Protein AF-K9AZP3-F1 (afdb_monomer_lite)

Sequence (299 aa):
MPNNQEQAVVGGSVALQADQIQDVIINNGVQITEIIPICNQLFEMNFPRLREEAAKIALENVQKFSLALQTSINENVETIVLEKLADPDIQFCLNQSLQLVARHGEKIKPELLINLIQKKLSEDTNDFENLICNQAINMLDKITIRHLHLILFVGVVDNILPRISLGHSALNVDDSFLIDIIKKIDRVFCDLYFKFDKSLELEYSDSKYLESLGILNFDNMPFSYSSFDILHSKLGNEILINGQKIKEAYLKKIVEENSEKYFECLNLYNKIFKHNHVSLSFIGDAIMKSYLNGQSLSI

pLDDT: mean 73.49, std 17.0, range [32.56, 95.56]

Structure (mmCIF, N/CA/C/O backbone):
data_AF-K9AZP3-F1
#
_entry.id   AF-K9AZP3-F1
#
loop_
_atom_site.group_PDB
_atom_site.id
_atom_site.type_symbol
_atom_site.label_atom_id
_atom_site.label_alt_id
_atom_site.label_comp_id
_atom_site.label_asym_id
_atom_site.label_entity_id
_atom_site.label_seq_id
_atom_site.pdbx_PDB_ins_code
_atom_site.Cartn_x
_atom_site.Cartn_y
_atom_site.Cartn_z
_atom_site.occupancy
_atom_site.B_iso_or_equiv
_atom_site.auth_seq_id
_atom_site.auth_comp_id
_atom_site.auth_asym_id
_atom_site.auth_atom_id
_atom_site.pdbx_PDB_model_num
ATOM 1 N N . MET A 1 1 ? 31.779 13.383 87.515 1.00 32.56 1 MET A N 1
ATOM 2 C CA . MET A 1 1 ? 31.033 14.647 87.674 1.00 32.56 1 MET A CA 1
ATOM 3 C C . MET A 1 1 ? 30.229 14.874 86.405 1.00 32.56 1 MET A C 1
ATOM 5 O O . MET A 1 1 ? 30.861 14.894 85.355 1.00 32.56 1 MET A O 1
ATOM 9 N N . PRO A 1 2 ? 28.889 14.950 86.449 1.00 38.59 2 PRO A N 1
ATOM 10 C CA . PRO A 1 2 ? 28.087 15.314 85.287 1.00 38.59 2 PRO A CA 1
ATOM 11 C C . PRO A 1 2 ? 27.999 16.840 85.171 1.00 38.59 2 PRO A C 1
ATOM 13 O O . PRO A 1 2 ? 27.819 17.539 86.167 1.00 38.59 2 PRO A O 1
ATOM 16 N N . ASN A 1 3 ? 28.168 17.332 83.948 1.00 40.59 3 ASN A N 1
ATOM 17 C CA . ASN A 1 3 ? 28.118 18.739 83.575 1.00 40.59 3 ASN A CA 1
ATOM 18 C C . ASN A 1 3 ? 26.646 19.096 83.300 1.00 40.59 3 ASN A C 1
ATOM 20 O O . ASN A 1 3 ? 26.117 18.722 82.256 1.00 40.59 3 ASN A O 1
ATOM 24 N N . ASN A 1 4 ? 25.959 19.744 84.243 1.00 42.75 4 ASN A N 1
ATOM 25 C CA . ASN A 1 4 ? 24.588 20.209 84.019 1.00 42.75 4 ASN A CA 1
ATOM 26 C C . ASN A 1 4 ? 24.627 21.483 83.164 1.00 42.75 4 ASN A C 1
ATOM 28 O O . ASN A 1 4 ? 25.050 22.535 83.639 1.00 42.75 4 ASN A O 1
ATOM 32 N N . GLN A 1 5 ? 24.182 21.393 81.910 1.00 57.16 5 GLN A N 1
ATOM 33 C CA . GLN A 1 5 ? 23.820 22.572 81.124 1.00 57.16 5 GLN A CA 1
ATOM 34 C C . GLN A 1 5 ? 22.407 23.005 81.520 1.00 57.16 5 GLN A C 1
ATOM 36 O O . GLN A 1 5 ? 21.430 22.334 81.199 1.00 57.16 5 GLN A O 1
ATOM 41 N N . GLU A 1 6 ? 22.301 24.128 82.226 1.00 49.28 6 GLU A N 1
ATOM 42 C CA . GLU A 1 6 ? 21.023 24.788 82.489 1.00 49.28 6 GLU A CA 1
ATOM 43 C C . GLU A 1 6 ? 20.681 25.727 81.331 1.00 49.28 6 GLU A C 1
ATOM 45 O O . GLU A 1 6 ? 21.445 26.634 80.994 1.00 49.28 6 GLU A O 1
ATOM 50 N N . GLN A 1 7 ? 19.520 25.511 80.713 1.00 50.94 7 GLN A N 1
ATOM 51 C CA . GLN A 1 7 ? 19.000 26.360 79.647 1.00 50.94 7 GLN A CA 1
ATOM 52 C C . GLN A 1 7 ? 17.818 27.169 80.195 1.00 50.94 7 GLN A C 1
ATOM 54 O O . GLN A 1 7 ? 16.774 26.616 80.538 1.00 50.94 7 GLN A O 1
ATOM 59 N N . ALA A 1 8 ? 17.985 28.488 80.306 1.00 48.41 8 ALA A N 1
ATOM 60 C CA . ALA A 1 8 ? 16.924 29.384 80.754 1.00 48.41 8 ALA A CA 1
ATOM 61 C C . ALA A 1 8 ? 15.955 29.673 79.597 1.00 48.41 8 ALA A C 1
ATOM 63 O O . ALA A 1 8 ? 16.299 30.364 78.638 1.00 48.41 8 ALA A O 1
ATOM 64 N N . VAL A 1 9 ? 14.736 29.139 79.691 1.00 53.91 9 VAL A N 1
ATOM 65 C CA . VAL A 1 9 ? 13.657 29.374 78.723 1.00 53.91 9 VAL A CA 1
ATOM 66 C C . VAL A 1 9 ? 12.778 30.513 79.234 1.00 53.91 9 VAL A C 1
ATOM 68 O O . VAL A 1 9 ? 12.160 30.403 80.291 1.00 53.91 9 VAL A O 1
ATOM 71 N N . VAL A 1 10 ? 12.710 31.613 78.484 1.00 42.75 10 VAL A N 1
ATOM 72 C CA . VAL A 1 10 ? 11.772 32.715 78.747 1.00 42.75 10 VAL A CA 1
ATOM 73 C C . VAL A 1 10 ? 10.497 32.499 77.924 1.00 42.75 10 VAL A C 1
ATOM 75 O O . VAL A 1 10 ? 10.541 31.974 76.809 1.00 42.75 10 VAL A O 1
ATOM 78 N N . GLY A 1 11 ? 9.357 32.854 78.527 1.00 39.16 11 GLY A N 1
ATOM 79 C CA . GLY A 1 11 ? 8.003 32.498 78.097 1.00 39.16 11 GLY A CA 1
ATOM 80 C C . GLY A 1 11 ? 7.731 32.653 76.599 1.00 39.16 11 GLY A C 1
ATOM 81 O O . GLY A 1 11 ? 7.990 33.700 76.013 1.00 39.16 11 GLY A O 1
ATOM 82 N N . GLY A 1 12 ? 7.176 31.587 76.011 1.00 51.16 12 GLY A N 1
ATOM 83 C CA . GLY A 1 12 ? 6.784 31.496 74.599 1.00 51.16 12 GLY A CA 1
ATOM 84 C C . GLY A 1 12 ? 7.692 30.629 73.720 1.00 51.16 12 GLY A C 1
ATOM 85 O O . GLY A 1 12 ? 7.344 30.383 72.570 1.00 51.16 12 GLY A O 1
ATOM 86 N N . SER A 1 13 ? 8.817 30.131 74.239 1.00 46.19 13 SER A N 1
ATOM 87 C CA . SER A 1 13 ? 9.770 29.316 73.468 1.00 46.19 13 SER A CA 1
ATOM 88 C C . SER A 1 13 ? 9.700 27.833 73.849 1.00 46.19 13 SER A C 1
ATOM 90 O O . SER A 1 13 ? 9.625 27.504 75.032 1.00 46.19 13 SER A O 1
ATOM 92 N N . VAL A 1 14 ? 9.768 26.934 72.861 1.00 53.22 14 VAL A N 1
ATOM 93 C CA . VAL A 1 14 ? 9.934 25.484 73.072 1.00 53.22 14 VAL A CA 1
ATOM 94 C C . VAL A 1 14 ? 11.418 25.150 72.941 1.00 53.22 14 VAL A C 1
ATOM 96 O O . VAL A 1 14 ? 12.004 25.341 71.877 1.00 53.22 14 VAL A O 1
ATOM 99 N N . ALA A 1 15 ? 12.038 24.663 74.016 1.00 46.06 15 ALA A N 1
ATOM 100 C CA . ALA A 1 15 ? 13.400 24.144 73.964 1.00 46.06 15 ALA A CA 1
ATOM 101 C C . ALA A 1 15 ? 13.378 22.717 73.394 1.00 46.06 15 ALA A C 1
ATOM 103 O O . ALA A 1 15 ? 12.887 21.792 74.039 1.00 46.06 15 ALA A O 1
ATOM 104 N N . LEU A 1 16 ? 13.882 22.547 72.171 1.00 50.69 16 LEU A N 1
ATOM 105 C CA . LEU A 1 16 ? 14.082 21.241 71.541 1.00 50.69 16 LEU A CA 1
ATOM 106 C C . LEU A 1 16 ? 15.515 20.780 71.824 1.00 50.69 16 LEU A C 1
ATOM 108 O O . LEU A 1 16 ? 16.473 21.345 71.299 1.00 50.69 16 LEU A O 1
ATOM 112 N N . GLN A 1 17 ? 15.661 19.771 72.684 1.00 45.91 17 GLN A N 1
ATOM 113 C CA . GLN A 1 17 ? 16.951 19.155 72.984 1.00 45.91 17 GLN A CA 1
ATOM 114 C C . GLN A 1 17 ? 17.318 18.184 71.852 1.00 45.91 17 GLN A C 1
ATOM 116 O O . GLN A 1 17 ? 16.588 17.235 71.567 1.00 45.91 17 GLN A O 1
ATOM 121 N N . ALA A 1 18 ? 18.451 18.439 71.197 1.00 48.84 18 ALA A N 1
ATOM 122 C CA . ALA A 1 18 ? 18.915 17.751 69.990 1.00 48.84 18 ALA A CA 1
ATOM 123 C C . ALA A 1 18 ? 19.456 16.322 70.227 1.00 48.84 18 ALA A C 1
ATOM 125 O O . ALA A 1 18 ? 20.346 15.888 69.507 1.00 48.84 18 ALA A O 1
ATOM 126 N N . ASP A 1 19 ? 18.938 15.598 71.224 1.00 44.28 19 ASP A N 1
ATOM 127 C CA . ASP A 1 19 ? 19.381 14.231 71.558 1.00 44.28 19 ASP A CA 1
ATOM 128 C C . ASP A 1 19 ? 18.313 13.161 71.247 1.00 44.28 19 ASP A C 1
ATOM 130 O O . ASP A 1 19 ? 18.517 11.973 71.475 1.00 44.28 19 ASP A O 1
ATOM 134 N N . GLN A 1 20 ? 17.156 13.567 70.701 1.00 42.31 20 GLN A N 1
ATOM 135 C CA . GLN A 1 20 ? 16.081 12.653 70.275 1.00 42.31 20 GLN A CA 1
ATOM 136 C C . GLN A 1 20 ? 15.465 12.998 68.908 1.00 42.31 20 GLN A C 1
ATOM 138 O O . GLN A 1 20 ? 14.350 12.582 68.604 1.00 42.31 20 GLN A O 1
ATOM 143 N N . ILE A 1 21 ? 16.178 13.743 68.061 1.00 40.31 21 ILE A N 1
ATOM 144 C CA . ILE A 1 21 ? 15.757 13.988 66.678 1.00 40.31 21 ILE A CA 1
ATOM 145 C C . ILE A 1 21 ? 16.666 13.166 65.766 1.00 40.31 21 ILE A C 1
ATOM 147 O O . ILE A 1 21 ? 17.716 13.635 65.333 1.00 40.31 21 ILE A O 1
ATOM 151 N N . GLN A 1 22 ? 16.270 11.920 65.497 1.00 42.84 22 GLN A N 1
ATOM 152 C CA . GLN A 1 22 ? 16.757 11.222 64.310 1.00 42.84 22 GLN A CA 1
ATOM 153 C C . GLN A 1 22 ? 16.168 11.938 63.091 1.00 42.84 22 GLN A C 1
ATOM 155 O O . GLN A 1 22 ? 14.958 11.938 62.891 1.00 42.84 22 GLN A O 1
ATOM 160 N N . ASP A 1 23 ? 17.051 12.597 62.346 1.00 37.62 23 ASP A N 1
ATOM 161 C CA . ASP A 1 23 ? 16.887 13.065 60.973 1.00 37.62 23 ASP A CA 1
ATOM 162 C C . ASP A 1 23 ? 15.609 13.866 60.659 1.00 37.62 23 ASP A C 1
ATOM 164 O O . ASP A 1 23 ? 14.611 13.350 60.156 1.00 37.62 23 ASP A O 1
ATOM 168 N N . VAL A 1 24 ? 15.679 15.194 60.816 1.00 40.12 24 VAL A N 1
ATOM 169 C CA . VAL A 1 24 ? 14.793 16.096 60.057 1.00 40.12 24 VAL A CA 1
ATOM 170 C C . VAL A 1 24 ? 15.255 16.079 58.599 1.00 40.12 24 VAL A C 1
ATOM 172 O O . VAL A 1 24 ? 16.066 16.897 58.169 1.00 40.12 24 VAL A O 1
ATOM 175 N N . ILE A 1 25 ? 14.744 15.117 57.832 1.00 43.62 25 ILE A N 1
ATOM 176 C CA . ILE A 1 25 ? 14.857 15.104 56.374 1.00 43.62 25 ILE A CA 1
ATOM 177 C C . ILE A 1 25 ? 13.779 16.044 55.829 1.00 43.62 25 ILE A C 1
ATOM 179 O O . ILE A 1 25 ? 12.605 15.686 55.734 1.00 43.62 25 ILE A O 1
ATOM 183 N N . ILE A 1 26 ? 14.170 17.265 55.463 1.00 43.56 26 ILE A N 1
ATOM 184 C CA . ILE A 1 26 ? 13.331 18.156 54.654 1.00 43.56 26 ILE A CA 1
ATOM 185 C C . ILE A 1 26 ? 13.345 17.608 53.219 1.00 43.56 26 ILE A C 1
ATOM 187 O O . ILE A 1 26 ? 14.234 17.914 52.427 1.00 43.56 26 ILE A O 1
ATOM 191 N N . ASN A 1 27 ? 12.385 16.742 52.895 1.00 43.16 27 ASN A N 1
ATOM 192 C CA . ASN A 1 27 ? 12.208 16.200 51.550 1.00 43.16 27 ASN A CA 1
ATOM 193 C C . ASN A 1 27 ? 11.475 17.216 50.654 1.00 43.16 27 ASN A C 1
ATOM 195 O O . ASN A 1 27 ? 10.249 17.251 50.604 1.00 43.16 27 ASN A O 1
ATOM 199 N N . ASN A 1 28 ? 12.230 18.033 49.915 1.00 43.97 28 ASN A N 1
ATOM 200 C CA . ASN A 1 28 ? 11.712 18.933 48.872 1.00 43.97 28 ASN A CA 1
ATOM 201 C C . ASN A 1 28 ? 11.436 18.190 47.542 1.00 43.97 28 ASN A C 1
ATOM 203 O O . ASN A 1 28 ? 11.925 18.579 46.482 1.00 43.97 28 ASN A O 1
ATOM 207 N N . GLY A 1 29 ? 10.654 17.110 47.581 1.00 49.84 29 GLY A N 1
ATOM 208 C CA . GLY A 1 29 ? 10.273 16.351 46.387 1.00 49.84 29 GLY A CA 1
ATOM 209 C C . GLY A 1 29 ? 9.312 15.203 46.692 1.00 49.84 29 GLY A C 1
ATOM 210 O O . GLY A 1 29 ? 9.365 14.632 47.782 1.00 49.84 29 GLY A O 1
ATOM 211 N N . VAL A 1 30 ? 8.453 14.882 45.713 1.00 42.91 30 VAL A N 1
ATOM 212 C CA . VAL A 1 30 ? 7.533 13.731 45.752 1.00 42.91 30 VAL A CA 1
ATOM 213 C C . VAL A 1 30 ? 8.358 12.469 45.995 1.00 42.91 30 VAL A C 1
ATOM 215 O O . VAL A 1 30 ? 9.237 12.135 45.197 1.00 42.91 30 VAL A O 1
ATOM 218 N N . GLN A 1 31 ? 8.102 11.779 47.102 1.00 46.06 31 GLN A N 1
ATOM 219 C CA . GLN A 1 31 ? 8.751 10.508 47.399 1.00 46.06 31 GLN A CA 1
ATOM 220 C C . GLN A 1 31 ? 8.309 9.456 46.379 1.00 46.06 31 GLN A C 1
ATOM 222 O O . GLN A 1 31 ? 7.166 9.449 45.931 1.00 46.06 31 GLN A O 1
ATOM 227 N N . ILE A 1 32 ? 9.180 8.505 46.032 1.00 39.59 32 ILE A N 1
ATOM 228 C CA . ILE A 1 32 ? 8.831 7.395 45.118 1.00 39.59 32 ILE A CA 1
ATOM 229 C C . ILE A 1 32 ? 7.584 6.633 45.613 1.00 39.59 32 ILE A C 1
ATOM 231 O O . ILE A 1 32 ? 6.782 6.152 44.814 1.00 39.59 32 ILE A O 1
ATOM 235 N N . THR A 1 33 ? 7.378 6.590 46.931 1.00 45.62 33 THR A N 1
ATOM 236 C CA . THR A 1 33 ? 6.202 6.012 47.599 1.00 45.62 33 THR A CA 1
ATOM 237 C C . THR A 1 33 ? 4.903 6.800 47.383 1.00 45.62 33 THR A C 1
ATOM 239 O O . THR A 1 33 ? 3.824 6.241 47.556 1.00 45.62 33 THR A O 1
ATOM 242 N N . GLU A 1 34 ? 4.984 8.066 46.975 1.00 41.84 34 GLU A N 1
ATOM 243 C CA . GLU A 1 34 ? 3.853 8.967 46.708 1.00 41.84 34 GLU A CA 1
ATOM 244 C C . GLU A 1 34 ? 3.454 8.984 45.222 1.00 41.84 34 GLU A C 1
ATOM 246 O O . GLU A 1 34 ? 2.324 9.341 44.892 1.00 41.84 34 GLU A O 1
ATOM 251 N N . ILE A 1 35 ? 4.328 8.522 44.317 1.00 37.34 35 ILE A N 1
ATOM 252 C CA . ILE A 1 35 ? 4.066 8.483 42.867 1.00 37.34 35 ILE A CA 1
ATOM 253 C C . ILE A 1 35 ? 2.897 7.545 42.533 1.00 37.34 35 ILE A C 1
ATOM 255 O O . ILE A 1 35 ? 2.020 7.914 41.757 1.00 37.34 35 ILE A O 1
ATOM 259 N N . ILE A 1 36 ? 2.846 6.350 43.133 1.00 43.44 36 ILE A N 1
ATOM 260 C CA . ILE A 1 36 ? 1.775 5.370 42.876 1.00 43.44 36 ILE A CA 1
ATOM 261 C C . ILE A 1 36 ? 0.396 5.911 43.312 1.00 43.44 36 ILE A C 1
ATOM 263 O O . ILE A 1 36 ? -0.526 5.876 42.495 1.00 43.44 36 ILE A O 1
ATOM 267 N N . PRO A 1 37 ? 0.226 6.461 44.535 1.00 50.66 37 PRO A N 1
ATOM 268 C CA . PRO A 1 37 ? -1.003 7.149 44.932 1.00 50.66 37 PRO A CA 1
ATOM 269 C C . PRO A 1 37 ? -1.409 8.283 43.986 1.00 50.66 37 PRO A C 1
ATOM 271 O O . PRO A 1 37 ? -2.573 8.358 43.601 1.00 50.66 37 PRO A O 1
ATOM 274 N N . ILE A 1 38 ? -0.460 9.120 43.556 1.00 46.28 38 ILE A N 1
ATOM 275 C CA . ILE A 1 38 ? -0.724 10.231 42.628 1.00 46.28 38 ILE A CA 1
ATOM 276 C C . ILE A 1 38 ? -1.192 9.707 41.262 1.00 46.28 38 ILE A C 1
ATOM 278 O O . ILE A 1 38 ? -2.181 10.199 40.720 1.00 46.28 38 ILE A O 1
ATOM 282 N N . CYS A 1 39 ? -0.535 8.681 40.713 1.00 40.03 39 CYS A N 1
ATOM 283 C CA . CYS A 1 39 ? -0.940 8.046 39.459 1.00 40.03 39 CYS A CA 1
ATOM 284 C C . CYS A 1 39 ? -2.335 7.413 39.554 1.00 40.03 39 CYS A C 1
ATOM 286 O O . CYS A 1 39 ? -3.134 7.582 38.635 1.00 40.03 39 CYS A O 1
ATOM 288 N N . ASN A 1 40 ? -2.652 6.737 40.663 1.00 44.66 40 ASN A N 1
ATOM 289 C CA . ASN A 1 40 ? -3.965 6.128 40.880 1.00 44.66 40 ASN A CA 1
ATOM 290 C C . ASN A 1 40 ? -5.065 7.184 41.023 1.00 44.66 40 ASN A C 1
ATOM 292 O O . ASN A 1 40 ? -6.124 7.049 40.421 1.00 44.66 40 ASN A O 1
ATOM 296 N N . GLN A 1 41 ? -4.802 8.273 41.745 1.00 53.22 41 GLN A N 1
ATOM 297 C CA . GLN A 1 41 ? -5.765 9.357 41.923 1.00 53.22 41 GLN A CA 1
ATOM 298 C C . GLN A 1 41 ? -6.012 10.112 40.605 1.00 53.22 41 GLN A C 1
ATOM 300 O O . GLN A 1 41 ? -7.155 10.403 40.253 1.00 53.22 41 GLN A O 1
ATOM 305 N N . LEU A 1 42 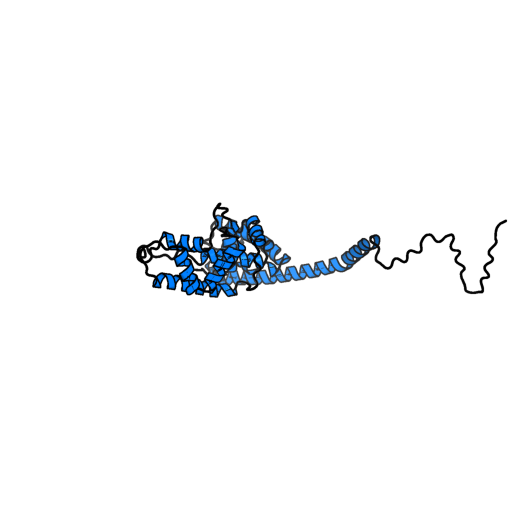? -4.960 10.350 39.812 1.00 42.91 42 LEU A N 1
ATOM 306 C CA . LEU A 1 42 ? -5.091 10.875 38.451 1.00 42.91 42 LEU A CA 1
ATOM 307 C C . LEU A 1 42 ? -5.854 9.907 37.538 1.00 42.91 42 LEU A C 1
ATOM 309 O O . LEU A 1 42 ? -6.662 10.359 36.728 1.00 42.91 42 LEU A O 1
ATOM 313 N N . PHE A 1 43 ? -5.638 8.598 37.669 1.00 39.22 43 PHE A N 1
ATOM 314 C CA . PHE A 1 43 ? -6.369 7.583 36.916 1.00 39.22 43 PHE A CA 1
ATOM 315 C C . PHE A 1 43 ? -7.854 7.568 37.298 1.00 39.22 43 PHE A C 1
ATOM 317 O O . PHE A 1 43 ? -8.701 7.695 36.425 1.00 39.22 43 PHE A O 1
ATOM 324 N N . GLU A 1 44 ? -8.208 7.508 38.578 1.00 52.75 44 GLU A N 1
ATOM 325 C CA . GLU A 1 44 ? -9.607 7.484 39.027 1.00 52.75 44 GLU A CA 1
ATOM 326 C C . GLU A 1 44 ? -10.374 8.759 38.654 1.00 52.75 44 GLU A C 1
ATOM 328 O O . GLU A 1 44 ? -11.530 8.685 38.234 1.00 52.75 44 GLU A O 1
ATOM 333 N N . MET A 1 45 ? -9.727 9.927 38.740 1.00 63.16 45 MET A N 1
ATOM 334 C CA . MET A 1 45 ? -10.356 11.208 38.403 1.00 63.16 45 MET A CA 1
ATOM 335 C C . MET A 1 45 ? -10.514 11.421 36.892 1.00 63.16 45 MET A C 1
ATOM 337 O O . MET A 1 45 ? -11.507 12.008 36.456 1.00 63.16 45 MET A O 1
ATOM 341 N N . ASN A 1 46 ? -9.547 10.976 36.082 1.00 47.53 46 ASN A N 1
ATOM 342 C CA . ASN A 1 46 ? -9.522 11.284 34.650 1.00 47.53 46 ASN A CA 1
ATOM 343 C C . ASN A 1 46 ? -9.991 10.123 33.770 1.00 47.53 46 ASN A C 1
ATOM 345 O O . ASN A 1 46 ? -10.593 10.370 32.731 1.00 47.53 46 ASN A O 1
ATOM 349 N N . PHE A 1 47 ? -9.781 8.864 34.158 1.00 55.66 47 PHE A N 1
ATOM 350 C CA . PHE A 1 47 ? -10.062 7.704 33.307 1.00 55.66 47 PHE A CA 1
ATOM 351 C C . PHE A 1 47 ? -11.540 7.560 32.904 1.00 55.66 47 PHE A C 1
ATOM 353 O O . PHE A 1 47 ? -11.786 7.261 31.736 1.00 55.66 47 PHE A O 1
ATOM 360 N N . PRO A 1 48 ? -12.545 7.809 33.773 1.00 75.31 48 PRO A N 1
ATOM 361 C CA . PRO A 1 48 ? -13.946 7.819 33.344 1.00 75.31 48 PRO A CA 1
ATOM 362 C C . PRO A 1 48 ? -14.235 8.890 32.282 1.00 75.31 48 PRO A C 1
ATOM 364 O O . PRO A 1 48 ? -14.861 8.587 31.270 1.00 75.31 48 PRO A O 1
ATOM 367 N N . ARG A 1 49 ? -13.707 10.110 32.456 1.00 69.56 49 ARG A N 1
ATOM 368 C CA . ARG A 1 49 ? -13.867 11.214 31.491 1.00 69.56 49 ARG A CA 1
ATOM 369 C C . ARG A 1 49 ? -13.145 10.928 30.174 1.00 69.56 49 ARG A C 1
ATOM 371 O O . ARG A 1 49 ? -13.725 11.110 29.112 1.00 69.56 49 ARG A O 1
ATOM 378 N N . LEU A 1 50 ? -1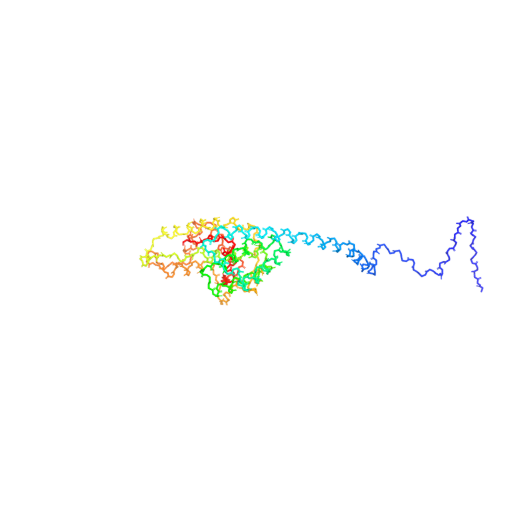1.919 10.405 30.244 1.00 63.06 50 LEU A N 1
ATOM 379 C CA . LEU A 1 50 ? -11.152 9.957 29.079 1.00 63.06 50 LEU A CA 1
ATOM 380 C C . LEU A 1 50 ? -11.879 8.834 28.326 1.00 63.06 50 LEU A C 1
ATOM 382 O O . LEU A 1 50 ? -11.828 8.792 27.102 1.00 63.06 50 LEU A O 1
ATOM 386 N N . ARG A 1 51 ? -12.586 7.942 29.033 1.00 76.75 51 ARG A N 1
ATOM 387 C CA . ARG A 1 51 ? -13.398 6.878 28.426 1.00 76.75 51 ARG A CA 1
ATOM 388 C C . ARG A 1 51 ? -14.617 7.433 27.695 1.00 76.75 51 ARG A C 1
ATOM 390 O O . ARG A 1 51 ? -14.897 6.982 26.590 1.00 76.75 51 ARG A O 1
ATOM 397 N N . GLU A 1 52 ? -15.329 8.388 28.290 1.00 83.62 52 GLU A N 1
ATOM 398 C CA . GLU A 1 52 ? -16.467 9.057 27.644 1.00 83.62 52 GLU A CA 1
ATOM 399 C C . GLU A 1 52 ? -16.029 9.848 26.406 1.00 83.62 52 GLU A C 1
ATOM 401 O O . GLU A 1 52 ? -16.647 9.733 25.349 1.00 83.62 52 GLU A O 1
ATOM 406 N N . GLU A 1 53 ? -14.930 10.599 26.503 1.00 81.56 53 GLU A N 1
ATOM 407 C CA . GLU A 1 53 ? -14.375 11.360 25.382 1.00 81.56 53 GLU A CA 1
ATOM 408 C C . GLU A 1 53 ? -13.866 10.438 24.264 1.00 81.56 53 GLU A C 1
ATOM 410 O O . GLU A 1 53 ? -14.191 10.649 23.096 1.00 81.56 53 GLU A O 1
ATOM 415 N N . ALA A 1 54 ? -13.165 9.354 24.609 1.00 76.50 54 ALA A N 1
ATOM 416 C CA . ALA A 1 54 ? -12.748 8.340 23.644 1.00 76.50 54 ALA A CA 1
ATOM 417 C C . ALA A 1 54 ? -13.946 7.647 22.973 1.00 76.50 54 ALA A C 1
ATOM 419 O O . ALA A 1 54 ? -13.924 7.438 21.762 1.00 76.50 54 ALA A O 1
ATOM 420 N N . ALA A 1 55 ? -15.006 7.326 23.724 1.00 77.00 55 ALA A N 1
ATOM 421 C CA . ALA A 1 55 ? -16.226 6.737 23.171 1.00 77.00 55 ALA A CA 1
ATOM 422 C C . ALA A 1 55 ? -16.938 7.700 22.210 1.00 77.00 55 ALA A C 1
ATOM 424 O O . ALA A 1 55 ? -17.401 7.280 21.149 1.00 77.00 55 ALA A O 1
ATOM 425 N N . LYS A 1 56 ? -16.980 8.994 22.549 1.00 90.19 56 LYS A N 1
ATOM 426 C CA . LYS A 1 56 ? -17.530 10.034 21.678 1.00 90.19 56 LYS A CA 1
ATOM 427 C C . LYS A 1 56 ? -16.735 10.147 20.373 1.00 90.19 56 LYS A C 1
ATOM 429 O O . LYS A 1 56 ? -17.335 10.084 19.305 1.00 90.19 56 LYS A O 1
ATOM 434 N N . ILE A 1 57 ? -15.405 10.241 20.449 1.00 88.50 57 ILE A N 1
ATOM 435 C CA . ILE A 1 57 ? -14.529 10.314 19.267 1.00 88.50 57 ILE A CA 1
ATOM 436 C C . ILE A 1 57 ? -14.674 9.055 18.401 1.00 88.50 57 ILE A C 1
ATOM 438 O O . ILE A 1 57 ? -14.801 9.152 17.182 1.00 88.50 57 ILE A O 1
ATOM 442 N N . ALA A 1 58 ? -14.704 7.872 19.017 1.00 72.94 58 ALA A N 1
ATOM 443 C CA . ALA A 1 58 ? -14.902 6.612 18.308 1.00 72.94 58 ALA A CA 1
ATOM 444 C C . ALA A 1 58 ? -16.239 6.583 17.550 1.00 72.94 58 ALA A C 1
ATOM 446 O O . ALA A 1 58 ? -16.275 6.179 16.387 1.00 72.94 58 ALA A O 1
ATOM 447 N N . LEU A 1 59 ? -17.323 7.053 18.180 1.00 74.44 59 LEU A N 1
ATOM 448 C CA . LEU A 1 59 ? -18.641 7.136 17.553 1.00 74.44 59 LEU A CA 1
ATOM 449 C C . LEU A 1 59 ? -18.654 8.135 16.389 1.00 74.44 59 LEU A C 1
ATOM 451 O O . LEU A 1 59 ? -19.182 7.816 15.326 1.00 74.44 59 LEU A O 1
ATOM 455 N N . GLU A 1 60 ? -18.046 9.311 16.561 1.00 88.94 60 GLU A N 1
ATOM 456 C CA . GLU A 1 60 ? -17.921 10.313 15.497 1.00 88.94 60 GLU A CA 1
ATOM 457 C C . GLU A 1 60 ? -17.138 9.767 14.293 1.00 88.94 60 GLU A C 1
ATOM 459 O O . GLU A 1 60 ? -17.569 9.938 13.151 1.00 88.94 60 GLU A O 1
ATOM 464 N N . ASN A 1 61 ? -16.024 9.064 14.529 1.00 83.06 61 ASN A N 1
ATOM 465 C CA . ASN A 1 61 ? -15.234 8.427 13.471 1.00 83.06 61 ASN A CA 1
ATOM 466 C C . ASN A 1 61 ? -16.057 7.374 12.715 1.00 83.06 61 ASN A C 1
ATOM 468 O O . ASN A 1 61 ? -16.090 7.374 11.485 1.00 83.06 61 ASN A O 1
ATOM 472 N N . VAL A 1 62 ? -16.759 6.504 13.448 1.00 75.38 62 VAL A N 1
ATOM 473 C CA . VAL A 1 62 ? -17.626 5.469 12.867 1.00 75.38 62 VAL A CA 1
ATOM 474 C C . VAL A 1 62 ? -18.753 6.082 12.040 1.00 75.38 62 VAL A C 1
ATOM 476 O O . VAL A 1 62 ? -19.021 5.606 10.938 1.00 75.38 62 VAL A O 1
ATOM 479 N N . GLN A 1 63 ? -19.400 7.141 12.528 1.00 73.31 63 GLN A N 1
ATOM 480 C CA . GLN A 1 63 ? -20.474 7.819 11.799 1.00 73.31 63 GLN A CA 1
ATOM 481 C C . GLN A 1 63 ? -19.969 8.431 10.491 1.00 73.31 63 GLN A C 1
ATOM 483 O O . GLN A 1 63 ? -20.578 8.208 9.445 1.00 73.31 63 GLN A O 1
ATOM 488 N N . LYS A 1 64 ? -18.836 9.145 10.531 1.00 84.25 64 LYS A N 1
ATOM 489 C CA . LYS A 1 64 ? -18.212 9.722 9.329 1.00 84.25 64 LYS A CA 1
ATOM 490 C C . LYS A 1 64 ? -17.881 8.649 8.296 1.00 84.25 64 LYS A C 1
ATOM 492 O O . LYS A 1 64 ? -18.260 8.784 7.137 1.00 84.25 64 LYS A O 1
ATOM 497 N N . PHE A 1 65 ? -17.239 7.566 8.728 1.00 81.75 65 PHE A N 1
ATOM 498 C CA . PHE A 1 65 ? -16.920 6.441 7.854 1.00 81.75 65 PHE A CA 1
ATOM 499 C C . PHE A 1 65 ? -18.169 5.767 7.285 1.00 81.75 65 PHE A C 1
ATOM 501 O O . PHE A 1 65 ? -18.206 5.475 6.097 1.00 81.75 65 PHE A O 1
ATOM 508 N N . SER A 1 66 ? -19.207 5.560 8.098 1.00 73.94 66 SER A N 1
ATOM 509 C CA . SER A 1 66 ? -20.446 4.915 7.645 1.00 73.94 66 SER A CA 1
ATOM 510 C C . SER A 1 66 ? -21.143 5.734 6.557 1.00 73.94 66 SER A C 1
ATOM 512 O O . SER A 1 66 ? -21.592 5.169 5.563 1.00 73.94 66 SER A O 1
ATOM 514 N N . LEU A 1 67 ? -21.187 7.063 6.714 1.00 77.12 67 LEU A N 1
ATOM 515 C CA . LEU A 1 67 ? -21.720 7.972 5.695 1.00 77.12 67 LEU A CA 1
ATOM 516 C C . LEU A 1 67 ? -20.877 7.939 4.415 1.00 77.12 67 LEU A C 1
ATOM 518 O O . LEU A 1 67 ? -21.430 7.849 3.324 1.00 77.12 67 LEU A O 1
ATOM 522 N N . ALA A 1 68 ? -19.548 7.976 4.538 1.00 81.31 68 ALA A N 1
ATOM 523 C CA . ALA A 1 68 ? -18.647 7.912 3.390 1.00 81.31 68 ALA A CA 1
ATOM 524 C C . ALA A 1 68 ? -18.769 6.579 2.630 1.00 81.31 68 ALA A C 1
ATOM 526 O O . ALA A 1 68 ? -18.878 6.580 1.406 1.00 81.31 68 ALA A O 1
ATOM 527 N N . LEU A 1 69 ? -18.827 5.454 3.348 1.00 78.19 69 LEU A N 1
ATOM 528 C CA . LEU A 1 69 ? -19.033 4.130 2.765 1.00 78.19 69 LEU A CA 1
ATOM 529 C C . LEU A 1 69 ? -20.391 4.034 2.061 1.00 78.19 69 LEU A C 1
ATOM 531 O O . LEU A 1 69 ? -20.459 3.535 0.944 1.00 78.19 69 LEU A O 1
ATOM 535 N N . GLN A 1 70 ? -21.464 4.536 2.679 1.00 74.56 70 GLN A N 1
ATOM 536 C CA . GLN A 1 70 ? -22.792 4.551 2.063 1.00 74.56 70 GLN A CA 1
ATOM 537 C C . GLN A 1 70 ? -22.799 5.350 0.755 1.00 74.56 70 GLN A C 1
ATOM 539 O O . GLN A 1 70 ? -23.298 4.860 -0.256 1.00 74.56 70 GLN A O 1
ATOM 544 N N . THR A 1 71 ? -22.238 6.561 0.765 1.00 78.94 71 THR A N 1
ATOM 545 C CA . THR A 1 71 ? -22.104 7.395 -0.438 1.00 78.94 71 THR A CA 1
ATOM 546 C C . THR A 1 71 ? -21.320 6.661 -1.520 1.00 78.94 71 THR A C 1
ATOM 548 O O . THR A 1 71 ? -21.792 6.541 -2.644 1.00 78.94 71 THR A O 1
ATOM 551 N N . SER A 1 72 ? -20.178 6.081 -1.154 1.00 80.62 72 SER A N 1
ATOM 552 C CA . SER A 1 72 ? -19.301 5.354 -2.068 1.00 80.62 72 SER A CA 1
ATOM 553 C C . SER A 1 72 ? -19.974 4.118 -2.687 1.00 80.62 72 SER A C 1
ATOM 555 O O . SER A 1 72 ? -19.842 3.876 -3.888 1.00 80.62 72 SER A O 1
ATOM 557 N N . ILE A 1 73 ? -20.756 3.359 -1.908 1.00 75.12 73 ILE A N 1
ATOM 558 C CA . ILE A 1 73 ? -21.560 2.236 -2.417 1.00 75.12 73 ILE A CA 1
ATOM 559 C C . ILE A 1 73 ? -22.636 2.733 -3.388 1.00 75.12 73 ILE A C 1
ATOM 561 O O . ILE A 1 73 ? -22.795 2.158 -4.460 1.00 75.12 73 ILE A O 1
ATOM 565 N N . ASN A 1 74 ? -23.353 3.806 -3.044 1.00 72.00 74 ASN A N 1
ATOM 566 C CA . ASN A 1 74 ? -24.404 4.361 -3.900 1.00 72.00 74 ASN A CA 1
ATOM 567 C C . ASN A 1 74 ? -23.852 4.878 -5.237 1.00 72.00 74 ASN A C 1
ATOM 569 O O . ASN A 1 74 ? -24.486 4.694 -6.272 1.00 72.00 74 ASN A O 1
ATOM 573 N N . GLU A 1 75 ? -22.675 5.504 -5.222 1.00 80.94 75 GLU A N 1
ATOM 574 C CA . GLU A 1 75 ? -21.999 6.001 -6.427 1.00 80.94 75 GLU A CA 1
ATOM 575 C C . GLU A 1 75 ? -21.523 4.874 -7.356 1.00 80.94 75 GLU A C 1
ATOM 577 O O . GLU A 1 75 ? -21.393 5.089 -8.557 1.00 80.94 75 GLU A O 1
ATOM 582 N N . ASN A 1 76 ? -21.290 3.673 -6.819 1.00 74.06 76 ASN A N 1
ATOM 583 C CA . ASN A 1 76 ? -20.746 2.521 -7.547 1.00 74.06 76 ASN A CA 1
ATOM 584 C C . ASN A 1 76 ? -21.723 1.334 -7.580 1.00 74.06 76 ASN A C 1
ATOM 586 O O . ASN A 1 76 ? -21.312 0.182 -7.698 1.00 74.06 76 ASN A O 1
ATOM 590 N N . VAL A 1 77 ? -23.028 1.599 -7.468 1.00 72.94 77 VAL A N 1
ATOM 591 C CA . VAL A 1 77 ? -24.050 0.545 -7.350 1.00 72.94 77 VAL A CA 1
ATOM 592 C C . VAL A 1 77 ? -24.088 -0.396 -8.560 1.00 72.94 77 VAL A C 1
ATOM 594 O O . VAL A 1 77 ? -24.462 -1.552 -8.420 1.00 72.94 77 VAL A O 1
ATOM 597 N N . GLU A 1 78 ? -23.673 0.079 -9.737 1.00 75.44 78 GLU A N 1
ATOM 598 C CA . GLU A 1 78 ? -23.642 -0.711 -10.974 1.00 75.44 78 GLU A CA 1
ATOM 599 C C . GLU A 1 78 ? -22.529 -1.769 -10.990 1.00 75.44 78 GLU A C 1
ATOM 601 O O . GLU A 1 78 ? -22.644 -2.755 -11.710 1.00 75.44 78 GLU A O 1
ATOM 606 N N . THR A 1 79 ? -21.460 -1.581 -10.210 1.00 77.25 79 THR A N 1
ATOM 607 C CA . THR A 1 79 ? -20.309 -2.502 -10.154 1.00 77.25 79 THR A CA 1
ATOM 608 C C . THR A 1 79 ? -20.276 -3.335 -8.873 1.00 77.25 79 THR A C 1
ATOM 610 O O . THR A 1 79 ? -19.451 -4.243 -8.746 1.00 77.25 79 THR A O 1
ATOM 613 N N . ILE A 1 80 ? -21.167 -3.034 -7.924 1.00 76.00 80 ILE A N 1
ATOM 614 C CA . ILE A 1 80 ? -21.258 -3.654 -6.602 1.00 76.00 80 ILE A CA 1
ATOM 615 C C . ILE A 1 80 ? -22.410 -4.659 -6.562 1.00 76.00 80 ILE A C 1
ATOM 617 O O . ILE A 1 80 ? -23.557 -4.340 -6.861 1.00 76.00 80 ILE A O 1
ATOM 621 N N . VAL A 1 81 ? -22.121 -5.862 -6.070 1.00 79.81 81 VAL A N 1
ATOM 622 C CA . VAL A 1 81 ? -23.123 -6.900 -5.810 1.00 79.81 81 VAL A CA 1
ATOM 623 C C . VAL A 1 81 ? -23.650 -6.734 -4.385 1.00 79.81 81 VAL A C 1
ATOM 625 O O . VAL A 1 81 ? -23.029 -7.184 -3.420 1.00 79.81 81 VAL A O 1
ATOM 628 N N . LEU A 1 82 ? -24.793 -6.062 -4.229 1.00 70.12 82 LEU A N 1
ATOM 629 C CA . LEU A 1 82 ? -25.368 -5.740 -2.915 1.00 70.12 82 LEU A CA 1
ATOM 630 C C . LEU A 1 82 ? -25.705 -6.984 -2.083 1.00 70.12 82 LEU A C 1
ATOM 632 O O . LEU A 1 82 ? -25.620 -6.940 -0.857 1.00 70.12 82 LEU A O 1
ATOM 636 N N . GLU A 1 83 ? -26.028 -8.108 -2.719 1.00 72.75 83 GLU A N 1
ATOM 637 C CA . GLU A 1 83 ? -26.300 -9.379 -2.046 1.00 72.75 83 GLU A CA 1
ATOM 638 C C . GLU A 1 83 ? -25.084 -9.876 -1.251 1.00 72.75 83 GLU A C 1
ATOM 640 O O . GLU A 1 83 ? -25.255 -10.502 -0.201 1.00 72.75 83 GLU A O 1
ATOM 645 N N . LYS A 1 84 ? -23.857 -9.535 -1.685 1.00 74.75 84 LYS A N 1
ATOM 646 C CA . LYS A 1 84 ? -22.623 -9.864 -0.954 1.00 74.75 84 LYS A CA 1
ATOM 647 C C . LYS A 1 84 ? -22.558 -9.179 0.408 1.00 74.75 84 LYS A C 1
ATOM 649 O O . LYS A 1 84 ? -21.848 -9.663 1.277 1.00 74.75 84 LYS A O 1
ATOM 654 N N . LEU A 1 85 ? -23.317 -8.110 0.663 1.00 69.56 85 LEU A N 1
ATOM 655 C CA . LEU A 1 85 ? -23.362 -7.511 2.000 1.00 69.56 85 LEU A CA 1
ATOM 656 C C . LEU A 1 85 ? -23.870 -8.494 3.058 1.00 69.56 85 LEU A C 1
ATOM 658 O O . LEU A 1 85 ? -23.477 -8.366 4.209 1.00 69.56 85 LEU A O 1
ATOM 662 N N . ALA A 1 86 ? -24.704 -9.476 2.706 1.00 69.12 86 ALA A N 1
ATOM 663 C CA . ALA A 1 86 ? -25.163 -10.494 3.653 1.00 69.12 86 ALA A CA 1
ATOM 664 C C . ALA A 1 86 ? -24.129 -11.610 3.906 1.00 69.12 86 ALA A C 1
ATOM 666 O O . ALA A 1 86 ? -24.333 -12.439 4.794 1.00 69.12 86 ALA A O 1
ATOM 667 N N . ASP A 1 87 ? -23.036 -11.645 3.139 1.00 78.56 87 ASP A N 1
ATOM 668 C CA . ASP A 1 87 ? -22.004 -12.667 3.261 1.00 78.56 87 ASP A CA 1
ATOM 669 C C . ASP A 1 87 ? -21.249 -12.556 4.607 1.00 78.56 87 ASP A C 1
ATOM 671 O O . ASP A 1 87 ? -20.900 -11.447 5.032 1.00 78.56 87 ASP A O 1
ATOM 675 N N . PRO A 1 88 ? -20.968 -13.680 5.300 1.00 74.06 88 PRO A N 1
ATOM 676 C CA . PRO A 1 88 ? -20.262 -13.660 6.579 1.00 74.06 88 PRO A CA 1
ATOM 677 C C . PRO A 1 88 ? -18.862 -13.028 6.543 1.00 74.06 88 PRO A C 1
ATOM 679 O O . PRO A 1 88 ? -18.493 -12.355 7.506 1.00 74.06 88 PRO A O 1
ATOM 682 N N . ASP A 1 89 ? -18.083 -13.218 5.472 1.00 80.19 89 ASP A N 1
ATOM 683 C CA . ASP A 1 89 ? -16.745 -12.623 5.328 1.00 80.19 89 ASP A CA 1
ATOM 684 C C . ASP A 1 89 ? -16.850 -11.107 5.130 1.00 80.19 89 ASP A C 1
ATOM 686 O O . ASP A 1 89 ? -16.111 -10.344 5.755 1.00 80.19 89 ASP A O 1
ATOM 690 N N . ILE A 1 90 ? -17.835 -10.647 4.352 1.00 78.31 90 ILE A N 1
ATOM 691 C CA . ILE A 1 90 ? -18.120 -9.214 4.199 1.00 78.31 90 ILE A CA 1
ATOM 692 C C . ILE A 1 90 ? -18.573 -8.594 5.525 1.00 78.31 90 ILE A C 1
ATOM 694 O O . ILE A 1 90 ? -18.062 -7.545 5.916 1.00 78.31 90 ILE A O 1
ATOM 698 N N . GLN A 1 91 ? -19.469 -9.245 6.267 1.00 69.00 91 GLN A N 1
ATOM 699 C CA . GLN A 1 91 ? -19.905 -8.773 7.586 1.00 69.00 91 GLN A CA 1
ATOM 700 C C . GLN A 1 91 ? -18.752 -8.716 8.597 1.00 69.00 91 GLN A C 1
ATOM 702 O O . GLN A 1 91 ? -18.624 -7.745 9.349 1.00 69.00 91 GLN A O 1
ATOM 707 N N . PHE A 1 92 ? -17.875 -9.722 8.590 1.00 77.62 92 PHE A N 1
ATOM 708 C CA . PHE A 1 92 ? -16.660 -9.720 9.398 1.00 77.62 92 PHE A CA 1
ATOM 709 C C . PHE A 1 92 ? -15.737 -8.555 9.018 1.00 77.62 92 PHE A C 1
ATOM 711 O O . PHE A 1 92 ? -15.314 -7.792 9.889 1.00 77.62 92 PHE A O 1
ATOM 718 N N . CYS A 1 93 ? -15.493 -8.368 7.720 1.00 79.88 93 CYS A N 1
ATOM 719 C CA . CYS A 1 93 ? -14.691 -7.283 7.166 1.00 79.88 93 CYS A CA 1
ATOM 720 C C . CYS A 1 93 ? -15.245 -5.901 7.549 1.00 79.88 93 CYS A C 1
ATOM 722 O O . CYS A 1 93 ? -14.486 -5.014 7.946 1.00 79.88 93 CYS A O 1
ATOM 724 N N . LEU A 1 94 ? -16.564 -5.705 7.487 1.00 76.25 94 LEU A N 1
ATOM 725 C CA . LEU A 1 94 ? -17.212 -4.460 7.902 1.00 76.25 94 LEU A CA 1
ATOM 726 C C . LEU A 1 94 ? -17.002 -4.199 9.394 1.00 76.25 94 LEU A C 1
ATOM 728 O O . LEU A 1 94 ? -16.583 -3.107 9.773 1.00 76.25 94 LEU A O 1
ATOM 732 N N . ASN A 1 95 ? -17.227 -5.203 10.243 1.00 73.56 95 ASN A N 1
ATOM 733 C CA . ASN A 1 95 ? -17.031 -5.071 11.686 1.00 73.56 95 ASN A CA 1
ATOM 734 C C . ASN A 1 95 ? -15.570 -4.745 12.030 1.00 73.56 95 ASN A C 1
ATOM 736 O O . ASN A 1 95 ? -15.294 -3.811 12.783 1.00 73.56 95 ASN A O 1
ATOM 740 N N . GLN A 1 96 ? -14.624 -5.453 11.416 1.00 83.12 96 GLN A N 1
ATOM 741 C CA . GLN A 1 96 ? -13.206 -5.162 11.569 1.00 83.12 96 GLN A CA 1
ATOM 742 C C . GLN A 1 96 ? -12.878 -3.719 11.158 1.00 83.12 96 GLN A C 1
ATOM 744 O O . GLN A 1 96 ? -12.190 -3.005 11.888 1.00 83.12 96 GLN A O 1
ATOM 749 N N . SER A 1 97 ? -13.403 -3.270 10.018 1.00 81.75 97 SER A N 1
ATOM 750 C CA . SER A 1 97 ? -13.193 -1.909 9.512 1.00 81.75 97 SER A CA 1
ATOM 751 C C . SER A 1 97 ? -13.743 -0.856 10.477 1.00 81.75 97 SER A C 1
ATOM 753 O O . SER A 1 97 ? -13.061 0.123 10.778 1.00 81.75 97 SER A O 1
ATOM 755 N N . LEU A 1 98 ? -14.931 -1.091 11.046 1.00 77.12 98 LEU A N 1
ATOM 756 C CA . LEU A 1 98 ? -15.523 -0.231 12.073 1.00 77.12 98 LEU A CA 1
ATOM 757 C C . LEU A 1 98 ? -14.647 -0.145 13.325 1.00 77.12 98 LEU A C 1
ATOM 759 O O . LEU A 1 98 ? -14.437 0.949 13.842 1.00 77.12 98 LEU A O 1
ATOM 763 N N . GLN A 1 99 ? -14.095 -1.265 13.797 1.00 79.75 99 GLN A N 1
ATOM 764 C CA . GLN A 1 99 ? -13.187 -1.277 14.949 1.00 79.75 99 GLN A CA 1
ATOM 765 C C . GLN A 1 99 ? -11.892 -0.505 14.668 1.00 79.75 99 GLN A C 1
ATOM 767 O O . GLN A 1 99 ? -11.420 0.255 15.518 1.00 79.75 99 GLN A O 1
ATOM 772 N N . LEU A 1 100 ? -11.327 -0.669 13.468 1.00 85.06 100 LEU A N 1
ATOM 773 C CA . LEU A 1 100 ? -10.130 0.047 13.032 1.00 85.06 100 LEU A CA 1
ATOM 774 C C . LEU A 1 100 ? -10.367 1.562 12.999 1.00 85.06 100 LEU A C 1
ATOM 776 O O . LEU A 1 100 ? -9.587 2.314 13.587 1.00 85.06 100 LEU A O 1
ATOM 780 N N . VAL A 1 101 ? -11.464 2.001 12.383 1.00 84.56 101 VAL A N 1
ATOM 781 C CA . VAL A 1 101 ? -11.846 3.418 12.293 1.00 84.56 101 VAL A CA 1
ATOM 782 C C . VAL A 1 101 ? -12.191 3.997 13.662 1.00 84.56 101 VAL A C 1
ATOM 784 O O . VAL A 1 101 ? -11.745 5.094 13.990 1.00 84.56 101 VAL A O 1
ATOM 787 N N . ALA A 1 102 ? -12.936 3.266 14.492 1.00 75.69 102 ALA A N 1
ATOM 788 C CA . ALA A 1 102 ? -13.265 3.695 15.848 1.00 75.69 102 ALA A CA 1
ATOM 789 C C . ALA A 1 102 ? -11.996 3.999 16.658 1.00 75.69 102 ALA A C 1
ATOM 791 O O . ALA A 1 102 ? -11.923 5.016 17.346 1.00 75.69 102 ALA A O 1
ATOM 792 N N . ARG A 1 103 ? -10.979 3.136 16.538 1.00 83.06 103 ARG A N 1
ATOM 793 C CA . ARG A 1 103 ? -9.722 3.243 17.284 1.00 83.06 103 ARG A CA 1
ATOM 794 C C . ARG A 1 103 ? -8.763 4.293 16.718 1.00 83.06 103 ARG A C 1
ATOM 796 O O . ARG A 1 103 ? -8.081 4.955 17.496 1.00 83.06 103 ARG A O 1
ATOM 803 N N . HIS A 1 104 ? -8.679 4.429 15.393 1.00 86.56 104 HIS A N 1
ATOM 804 C CA . HIS A 1 104 ? -7.614 5.207 14.738 1.00 86.56 104 HIS A CA 1
ATOM 805 C C . HIS A 1 104 ? -8.085 6.448 13.976 1.00 86.56 104 HIS A C 1
ATOM 807 O O . HIS A 1 104 ? -7.272 7.339 13.714 1.00 86.56 104 HIS A O 1
ATOM 813 N N . GLY A 1 105 ? -9.372 6.532 13.637 1.00 87.56 105 GLY A N 1
ATOM 814 C CA . GLY A 1 105 ? -9.953 7.623 12.854 1.00 87.56 105 GLY A CA 1
ATOM 815 C C . GLY A 1 105 ? -9.206 7.865 11.542 1.00 87.56 105 GLY A C 1
ATOM 816 O O . GLY A 1 105 ? -8.831 6.932 10.836 1.00 87.56 105 GLY A O 1
ATOM 817 N N . GLU A 1 106 ? -8.921 9.133 11.253 1.00 87.38 106 GLU A N 1
ATOM 818 C CA . GLU A 1 106 ? -8.253 9.579 10.019 1.00 87.38 106 GLU A CA 1
ATOM 819 C C . GLU A 1 106 ? -6.816 9.057 9.835 1.00 87.38 106 GLU A C 1
ATOM 821 O O . GLU A 1 106 ? -6.262 9.119 8.735 1.00 87.38 106 GLU A O 1
ATOM 826 N N . LYS A 1 107 ? -6.179 8.528 10.892 1.00 85.56 107 LYS A N 1
ATOM 827 C CA . LYS A 1 107 ? -4.776 8.076 10.827 1.00 85.56 107 LYS A CA 1
ATOM 828 C C . LYS A 1 107 ? -4.568 6.906 9.868 1.00 85.56 107 LYS A C 1
ATOM 830 O O . LYS A 1 107 ? -3.496 6.809 9.280 1.00 85.56 107 LYS A O 1
ATOM 835 N N . ILE A 1 108 ? -5.576 6.049 9.710 1.00 84.44 108 ILE A N 1
ATOM 836 C CA . ILE A 1 108 ? -5.525 4.880 8.818 1.00 84.44 108 ILE A CA 1
ATOM 837 C C . ILE A 1 108 ? -6.071 5.166 7.416 1.00 84.44 108 ILE A C 1
ATOM 839 O O . ILE A 1 108 ? -6.179 4.232 6.632 1.00 84.44 108 ILE A O 1
ATOM 843 N N . LYS A 1 109 ? -6.411 6.430 7.107 1.00 87.62 109 LYS A N 1
ATOM 844 C CA . LYS A 1 109 ? -7.033 6.846 5.837 1.00 87.62 109 LYS A CA 1
ATOM 845 C C . LYS A 1 109 ? -8.279 6.008 5.520 1.00 87.62 109 LYS A C 1
ATOM 847 O O . LYS A 1 109 ? -8.186 5.055 4.749 1.00 87.62 109 LYS A O 1
ATOM 852 N N . PRO A 1 110 ? -9.435 6.315 6.137 1.00 87.50 110 PRO A N 1
ATOM 853 C CA . PRO A 1 110 ? -10.658 5.523 5.993 1.00 87.50 110 PRO A CA 1
ATOM 854 C C . PRO A 1 110 ? -11.074 5.255 4.537 1.00 87.50 110 PRO A C 1
ATOM 856 O O . PRO A 1 110 ? -11.699 4.234 4.264 1.00 87.50 110 PRO A O 1
ATOM 859 N N . GLU A 1 111 ? -10.667 6.104 3.591 1.00 89.69 111 GLU A N 1
ATOM 860 C CA . GLU A 1 111 ? -10.855 5.895 2.153 1.00 89.69 111 GLU A CA 1
ATOM 861 C C . GLU A 1 111 ? -10.202 4.595 1.647 1.00 89.69 111 GLU A C 1
ATOM 863 O O . GLU A 1 111 ? -10.779 3.906 0.811 1.00 89.69 111 GLU A O 1
ATOM 868 N N . LEU A 1 112 ? -9.046 4.197 2.198 1.00 90.00 112 LEU A N 1
ATOM 869 C CA . LEU A 1 112 ? -8.399 2.916 1.882 1.00 90.00 112 LEU A CA 1
ATOM 870 C C . LEU A 1 112 ? -9.300 1.732 2.224 1.00 90.00 112 LEU A C 1
ATOM 872 O O . LEU A 1 112 ? -9.421 0.798 1.436 1.00 90.00 112 LEU A O 1
ATOM 876 N N . LEU A 1 113 ? -9.929 1.776 3.403 1.00 89.56 113 LEU A N 1
ATOM 877 C CA . LEU A 1 113 ? -10.855 0.736 3.843 1.00 89.56 113 LEU A CA 1
ATOM 878 C C . LEU A 1 113 ? -12.077 0.682 2.931 1.00 89.56 113 LEU A C 1
ATOM 880 O O . LEU A 1 113 ? -12.479 -0.407 2.533 1.00 89.56 113 LEU A O 1
ATOM 884 N N . ILE A 1 114 ? -12.633 1.843 2.574 1.00 89.88 114 ILE A N 1
ATOM 885 C CA . ILE A 1 114 ? -13.777 1.935 1.661 1.00 89.88 114 ILE A CA 1
ATOM 886 C C . ILE A 1 114 ? -13.432 1.277 0.322 1.00 89.88 114 ILE A C 1
ATOM 888 O O . ILE A 1 114 ? -14.153 0.380 -0.106 1.00 89.88 114 ILE A O 1
ATOM 892 N N . ASN A 1 115 ? -12.298 1.630 -0.283 1.00 91.94 115 ASN A N 1
ATOM 893 C CA . ASN A 1 115 ? -11.887 1.084 -1.577 1.00 91.94 115 ASN A CA 1
ATOM 894 C C . ASN A 1 115 ? -11.643 -0.434 -1.530 1.00 91.94 115 ASN A C 1
ATOM 896 O O . ASN A 1 115 ? -12.030 -1.155 -2.451 1.00 91.94 115 ASN A O 1
ATOM 900 N N . LEU A 1 116 ? -11.052 -0.948 -0.444 1.00 92.19 116 LEU A N 1
ATOM 901 C CA . LEU A 1 116 ? -10.864 -2.391 -0.250 1.00 92.19 116 LEU A CA 1
ATOM 902 C C . LEU A 1 116 ? -12.204 -3.123 -0.071 1.00 92.19 116 LEU A C 1
ATOM 904 O O . LEU A 1 116 ? -12.396 -4.193 -0.646 1.00 92.19 116 LEU A O 1
ATOM 908 N N . ILE A 1 117 ? -13.151 -2.548 0.679 1.00 89.25 117 ILE A N 1
ATOM 909 C CA . ILE A 1 117 ? -14.502 -3.108 0.843 1.00 89.25 117 ILE A CA 1
ATOM 910 C C . ILE A 1 117 ? -15.245 -3.108 -0.495 1.00 89.25 117 ILE A C 1
ATOM 912 O O . ILE A 1 117 ? -15.840 -4.119 -0.860 1.00 89.25 117 ILE A O 1
ATOM 916 N N . GLN A 1 118 ? -15.181 -2.012 -1.254 1.00 89.25 118 GLN A N 1
ATOM 917 C CA . GLN A 1 118 ? -15.784 -1.934 -2.583 1.00 89.25 118 GLN A CA 1
ATOM 918 C C . GLN A 1 118 ? -15.212 -2.987 -3.526 1.00 89.25 118 GLN A C 1
ATOM 920 O O . GLN A 1 118 ? -15.975 -3.659 -4.217 1.00 89.25 118 GLN A O 1
ATOM 925 N N . LYS A 1 119 ? -13.888 -3.191 -3.513 1.00 90.69 119 LYS A N 1
ATOM 926 C CA . LYS A 1 119 ? -13.260 -4.253 -4.302 1.00 90.69 119 LYS A CA 1
ATOM 927 C C . LYS A 1 119 ? -13.834 -5.621 -3.929 1.00 90.69 119 LYS A C 1
ATOM 929 O O . LYS A 1 119 ? -14.241 -6.349 -4.820 1.00 90.69 119 LYS A O 1
ATOM 934 N N . LYS A 1 120 ? -13.982 -5.944 -2.640 1.00 90.00 120 LYS A N 1
ATOM 935 C CA . LYS A 1 120 ? -14.617 -7.207 -2.203 1.00 90.00 120 LYS A CA 1
ATOM 936 C C . LYS A 1 120 ? -16.075 -7.352 -2.663 1.00 90.00 120 LYS A C 1
ATOM 938 O O . LYS A 1 120 ? -16.524 -8.455 -2.980 1.00 90.00 120 LYS A O 1
ATOM 943 N N . LEU A 1 121 ? -16.813 -6.245 -2.693 1.00 84.50 121 LEU A N 1
ATOM 944 C CA . LEU A 1 121 ? -18.208 -6.197 -3.130 1.00 84.50 121 LEU A CA 1
ATOM 945 C C . LEU A 1 121 ? -18.378 -6.253 -4.656 1.00 84.50 121 LEU A C 1
ATOM 947 O O . LEU A 1 121 ? -19.483 -6.521 -5.126 1.00 84.50 121 LEU A O 1
ATOM 951 N N . SER A 1 122 ? -17.312 -6.032 -5.423 1.00 88.81 122 SER A N 1
ATOM 952 C CA . SER A 1 122 ? -17.342 -6.050 -6.884 1.00 88.81 122 SER A CA 1
ATOM 953 C C . SER A 1 122 ? -17.693 -7.435 -7.438 1.00 88.81 122 SER A C 1
ATOM 955 O O . SER A 1 122 ? -17.333 -8.460 -6.846 1.00 88.81 122 SER A O 1
ATOM 957 N N . GLU A 1 123 ? -18.401 -7.486 -8.568 1.00 83.56 123 GLU A N 1
ATOM 958 C CA . GLU A 1 123 ? -18.745 -8.742 -9.253 1.00 83.56 123 GLU A CA 1
ATOM 959 C C . GLU A 1 123 ? -17.488 -9.518 -9.681 1.00 83.56 123 GLU A C 1
ATOM 961 O O . GLU A 1 123 ? -17.404 -10.731 -9.488 1.00 83.56 123 GLU A O 1
ATOM 966 N N . ASP A 1 124 ? -16.471 -8.793 -10.140 1.00 86.25 124 ASP A N 1
ATOM 967 C CA . ASP A 1 124 ? -15.245 -9.315 -10.748 1.00 86.25 124 ASP A CA 1
ATOM 968 C C . ASP A 1 124 ? -14.293 -9.978 -9.740 1.00 86.25 124 ASP A C 1
ATOM 970 O O . ASP A 1 124 ? -13.289 -10.590 -10.120 1.00 86.25 124 ASP A O 1
ATOM 974 N N . THR A 1 125 ? -14.552 -9.809 -8.442 1.00 88.19 125 THR A N 1
ATOM 975 C CA . THR A 1 125 ? -13.601 -10.207 -7.410 1.00 88.19 125 THR A CA 1
ATOM 976 C C . THR A 1 125 ? -13.667 -11.692 -7.092 1.00 88.19 125 THR A C 1
ATOM 978 O O . THR A 1 125 ? -14.672 -12.216 -6.609 1.00 88.19 125 THR A O 1
ATOM 981 N N . ASN A 1 126 ? -12.535 -12.351 -7.348 1.00 91.56 126 ASN A N 1
ATOM 982 C CA . ASN A 1 126 ? -12.311 -13.769 -7.090 1.00 91.56 126 ASN A CA 1
ATOM 983 C C . ASN A 1 126 ? -11.813 -14.037 -5.655 1.00 91.56 126 ASN A C 1
ATOM 985 O O . ASN A 1 126 ? -11.428 -13.125 -4.921 1.00 91.56 126 ASN A O 1
ATOM 989 N N . ASP A 1 127 ? -11.775 -15.313 -5.267 1.00 91.94 127 ASP A N 1
ATOM 990 C CA . ASP A 1 127 ? -11.386 -15.749 -3.917 1.00 91.94 127 ASP A CA 1
ATOM 991 C C . ASP A 1 127 ? -9.976 -15.305 -3.510 1.00 91.94 127 ASP A C 1
ATOM 993 O O . ASP A 1 127 ? -9.735 -14.948 -2.355 1.00 91.94 127 ASP A O 1
ATOM 997 N N . PHE A 1 128 ? -9.034 -15.294 -4.457 1.00 93.19 128 PHE A N 1
ATOM 998 C CA . PHE A 1 128 ? -7.669 -14.859 -4.184 1.00 93.19 128 PHE A CA 1
ATOM 999 C C . PHE A 1 128 ? -7.613 -13.351 -3.925 1.00 93.19 128 PHE A C 1
ATOM 1001 O O . PHE A 1 128 ? -7.035 -12.922 -2.931 1.00 93.19 128 PHE A O 1
ATOM 1008 N N . GLU A 1 129 ? -8.268 -12.540 -4.755 1.00 92.50 129 GLU A N 1
ATOM 1009 C CA . GLU A 1 129 ? -8.396 -11.099 -4.525 1.00 92.50 129 GLU A CA 1
ATOM 1010 C C . GLU A 1 129 ? -9.096 -10.793 -3.193 1.00 92.50 129 GLU A C 1
ATOM 1012 O O . GLU A 1 129 ? -8.664 -9.898 -2.464 1.00 92.50 129 GLU A O 1
ATOM 1017 N N . ASN A 1 130 ? -10.120 -11.569 -2.827 1.00 92.00 130 ASN A N 1
ATOM 1018 C CA . ASN A 1 130 ? -10.784 -11.465 -1.528 1.00 92.00 130 ASN A CA 1
ATOM 1019 C C . ASN A 1 130 ? -9.825 -11.716 -0.360 1.00 92.00 130 ASN A C 1
ATOM 1021 O O . ASN A 1 130 ? -9.828 -10.953 0.612 1.00 92.00 130 ASN A O 1
ATOM 1025 N N . LEU A 1 131 ? -8.977 -12.745 -0.466 1.00 93.88 131 LEU A N 1
ATOM 1026 C CA . LEU A 1 131 ? -7.936 -13.030 0.519 1.00 93.88 131 LEU A CA 1
ATOM 1027 C C . LEU A 1 131 ? -6.954 -11.859 0.635 1.00 93.88 131 LEU A C 1
ATOM 1029 O O . LEU A 1 131 ? -6.630 -11.440 1.748 1.00 93.88 131 LEU A O 1
ATOM 1033 N N . ILE A 1 132 ? -6.503 -11.309 -0.496 1.00 95.38 132 ILE A N 1
ATOM 1034 C CA . ILE A 1 132 ? -5.588 -10.164 -0.515 1.00 95.38 132 ILE A CA 1
ATOM 1035 C C . ILE A 1 132 ? -6.228 -8.938 0.145 1.00 95.38 132 ILE A C 1
ATOM 1037 O O . ILE A 1 132 ? -5.574 -8.295 0.965 1.00 95.38 132 ILE A O 1
ATOM 1041 N N . CYS A 1 133 ? -7.505 -8.650 -0.127 1.00 93.94 133 CYS A N 1
ATOM 1042 C CA . CYS A 1 133 ? -8.220 -7.550 0.524 1.00 93.94 133 CYS A CA 1
ATOM 1043 C C . CYS A 1 133 ? -8.283 -7.740 2.045 1.00 93.94 133 CYS A C 1
ATOM 1045 O O . CYS A 1 133 ? -7.977 -6.813 2.793 1.00 93.94 133 CYS A O 1
ATOM 1047 N N . ASN A 1 134 ? -8.592 -8.953 2.515 1.00 93.38 134 ASN A N 1
ATOM 1048 C CA . ASN A 1 134 ? -8.616 -9.264 3.947 1.00 93.38 134 ASN A CA 1
ATOM 1049 C C . ASN A 1 134 ? -7.243 -9.041 4.596 1.00 93.38 134 ASN A C 1
ATOM 1051 O O . ASN A 1 134 ? -7.140 -8.444 5.669 1.00 93.38 134 ASN A O 1
ATOM 1055 N N . GLN A 1 135 ? -6.168 -9.477 3.935 1.00 94.06 135 GLN A N 1
ATOM 1056 C CA . GLN A 1 135 ? -4.812 -9.248 4.431 1.00 94.06 135 GLN A CA 1
ATOM 1057 C C . GLN A 1 135 ? -4.435 -7.764 4.418 1.00 94.06 135 GLN A C 1
ATOM 1059 O O . GLN A 1 135 ? -3.862 -7.288 5.392 1.00 94.06 135 GLN A O 1
ATOM 1064 N N . ALA A 1 136 ? -4.798 -7.011 3.379 1.00 94.69 136 ALA A N 1
ATOM 1065 C CA . ALA A 1 136 ? -4.545 -5.574 3.310 1.00 94.69 136 ALA A CA 1
ATOM 1066 C C . ALA A 1 136 ? -5.224 -4.822 4.466 1.00 94.69 136 ALA A C 1
ATOM 1068 O O . ALA A 1 136 ? -4.561 -4.056 5.166 1.00 94.69 136 ALA A O 1
ATOM 1069 N N . ILE A 1 137 ? -6.504 -5.108 4.738 1.00 92.62 137 ILE A N 1
ATOM 1070 C CA . ILE A 1 137 ? -7.266 -4.513 5.851 1.00 92.62 137 ILE A CA 1
ATOM 1071 C C . ILE A 1 137 ? -6.601 -4.818 7.203 1.00 92.62 137 ILE A C 1
ATOM 1073 O O . ILE A 1 137 ? -6.449 -3.921 8.033 1.00 92.62 137 ILE A O 1
ATOM 1077 N N . ASN A 1 138 ? -6.120 -6.051 7.399 1.00 92.06 138 ASN A N 1
ATOM 1078 C CA . ASN A 1 138 ? -5.380 -6.480 8.595 1.00 92.06 138 ASN A CA 1
ATOM 1079 C C . ASN A 1 138 ? -4.035 -5.760 8.822 1.00 92.06 138 ASN A C 1
ATOM 1081 O O . ASN A 1 138 ? -3.438 -5.924 9.892 1.00 92.06 138 ASN A O 1
ATOM 1085 N N . MET A 1 139 ? -3.513 -5.038 7.826 1.00 92.81 139 MET A N 1
ATOM 1086 C CA . MET A 1 139 ? -2.235 -4.325 7.928 1.00 92.81 139 MET A CA 1
ATOM 1087 C C . MET A 1 139 ? -2.387 -2.811 8.074 1.00 92.81 139 MET A C 1
ATOM 1089 O O . MET A 1 139 ? -1.409 -2.152 8.427 1.00 92.81 139 MET A O 1
ATOM 1093 N N . LEU A 1 140 ? -3.576 -2.241 7.845 1.00 90.88 140 LEU A N 1
ATOM 1094 C CA . LEU A 1 140 ? -3.745 -0.783 7.814 1.00 90.88 140 LEU A CA 1
ATOM 1095 C C . LEU A 1 140 ? -3.462 -0.099 9.160 1.00 90.88 140 LEU A C 1
ATOM 1097 O O . LEU A 1 140 ? -2.970 1.024 9.172 1.00 90.88 140 LEU A O 1
ATOM 1101 N N . ASP A 1 141 ? -3.696 -0.761 10.297 1.00 90.12 141 ASP A N 1
ATOM 1102 C CA . ASP A 1 141 ? -3.340 -0.231 11.623 1.00 90.12 141 ASP A CA 1
ATOM 1103 C C . ASP A 1 141 ? -1.859 -0.370 11.992 1.00 90.12 141 ASP A C 1
ATOM 1105 O O . ASP A 1 141 ? -1.437 0.139 13.031 1.00 90.12 141 ASP A O 1
ATOM 1109 N N . LYS A 1 142 ? -1.076 -1.063 11.164 1.00 92.69 142 LYS A N 1
ATOM 1110 C CA . LYS A 1 142 ? 0.358 -1.305 11.378 1.00 92.69 142 LYS A CA 1
ATOM 1111 C C . LYS A 1 142 ? 1.224 -0.396 10.517 1.00 92.69 142 LYS A C 1
ATOM 1113 O O . LYS A 1 142 ? 2.434 -0.326 10.710 1.00 92.69 142 LYS A O 1
ATOM 1118 N N . ILE A 1 143 ? 0.631 0.319 9.568 1.00 91.62 143 ILE A N 1
ATOM 1119 C CA . ILE A 1 143 ? 1.353 1.223 8.681 1.00 91.62 143 ILE A CA 1
ATOM 1120 C C . ILE A 1 143 ? 1.091 2.680 9.055 1.00 91.62 143 ILE A C 1
ATOM 1122 O O . ILE A 1 143 ? 0.008 3.062 9.483 1.00 91.62 143 ILE A O 1
ATOM 1126 N N . THR A 1 144 ? 2.122 3.506 8.912 1.00 89.06 144 THR A N 1
ATOM 1127 C CA . THR A 1 144 ? 2.024 4.956 9.085 1.00 89.06 144 THR A CA 1
ATOM 1128 C C . THR A 1 144 ? 1.815 5.623 7.729 1.00 89.06 144 THR A C 1
ATOM 1130 O O . THR A 1 144 ? 2.019 5.005 6.684 1.00 89.06 144 THR A O 1
ATOM 1133 N N . ILE A 1 145 ? 1.494 6.918 7.720 1.00 85.75 145 ILE A N 1
ATOM 1134 C CA . ILE A 1 145 ? 1.441 7.690 6.470 1.00 85.75 145 ILE A CA 1
ATOM 1135 C C . ILE A 1 145 ? 2.775 7.652 5.706 1.00 85.75 145 ILE A C 1
ATOM 1137 O O . ILE A 1 145 ? 2.792 7.546 4.485 1.00 85.75 145 ILE A O 1
ATOM 1141 N N . ARG A 1 146 ? 3.903 7.635 6.427 1.00 85.94 146 ARG A N 1
ATOM 1142 C CA . ARG A 1 146 ? 5.238 7.495 5.836 1.00 85.94 146 ARG A CA 1
ATOM 1143 C C . ARG A 1 146 ? 5.411 6.135 5.160 1.00 85.94 146 ARG A C 1
ATOM 1145 O O . ARG A 1 146 ? 5.906 6.071 4.040 1.00 85.94 146 ARG A O 1
ATOM 1152 N N . HIS A 1 147 ? 4.955 5.061 5.803 1.00 90.56 147 HIS A N 1
ATOM 1153 C CA . HIS A 1 147 ? 4.944 3.731 5.193 1.00 90.56 147 HIS A CA 1
ATOM 1154 C C . HIS A 1 147 ? 4.053 3.688 3.945 1.00 90.56 147 HIS A C 1
ATOM 1156 O O . HIS A 1 147 ? 4.443 3.099 2.945 1.00 90.56 147 HIS A O 1
ATOM 1162 N N . LEU A 1 148 ? 2.895 4.350 3.968 1.00 89.25 148 LEU A N 1
ATOM 1163 C CA . LEU A 1 148 ? 2.005 4.436 2.811 1.00 89.25 148 LEU A CA 1
ATOM 1164 C C . LEU A 1 148 ? 2.660 5.169 1.631 1.00 89.25 148 LEU A C 1
ATOM 1166 O O . LEU A 1 148 ? 2.580 4.701 0.499 1.00 89.25 148 LEU A O 1
ATOM 1170 N N . HIS A 1 149 ? 3.374 6.268 1.893 1.00 86.69 149 HIS A N 1
ATOM 1171 C CA . HIS A 1 149 ? 4.163 6.956 0.869 1.00 86.69 149 HIS A CA 1
ATOM 1172 C C . HIS A 1 149 ? 5.300 6.079 0.328 1.00 86.69 149 HIS A C 1
ATOM 1174 O O . HIS A 1 149 ? 5.569 6.121 -0.867 1.00 86.69 149 HIS A O 1
ATOM 1180 N N . LEU A 1 150 ? 5.942 5.260 1.170 1.00 88.69 150 LEU A N 1
ATOM 1181 C CA . LEU A 1 150 ? 6.965 4.306 0.730 1.00 88.69 150 LEU A CA 1
ATOM 1182 C C . LEU A 1 150 ? 6.380 3.204 -0.166 1.00 88.69 150 LEU A C 1
ATOM 1184 O O . LEU A 1 150 ? 6.963 2.890 -1.200 1.00 88.69 150 LEU A O 1
ATOM 1188 N N . ILE A 1 151 ? 5.222 2.647 0.202 1.00 90.44 151 ILE A N 1
ATOM 1189 C CA . ILE A 1 151 ? 4.482 1.672 -0.618 1.00 90.44 151 ILE A CA 1
ATOM 1190 C C . ILE A 1 151 ? 4.149 2.292 -1.973 1.00 90.44 151 ILE A C 1
ATOM 1192 O O . ILE 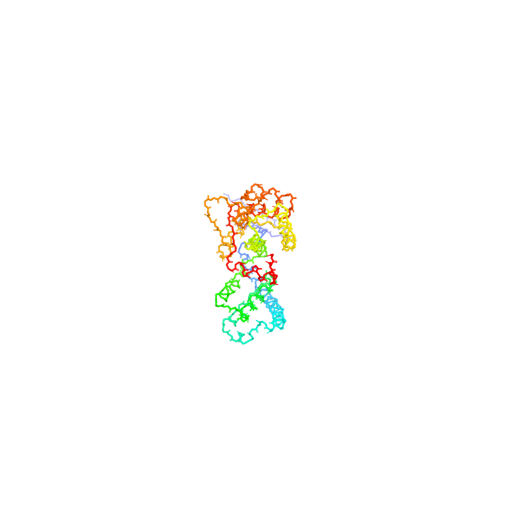A 1 151 ? 4.426 1.696 -3.012 1.00 90.44 151 ILE A O 1
ATOM 1196 N N . LEU A 1 152 ? 3.610 3.515 -1.963 1.00 87.06 152 LEU A N 1
ATOM 1197 C CA . LEU A 1 152 ? 3.333 4.247 -3.189 1.00 87.06 152 LEU A CA 1
ATOM 1198 C C . LEU A 1 152 ? 4.615 4.464 -3.998 1.00 87.06 152 LEU A C 1
ATOM 1200 O O . LEU A 1 152 ? 4.598 4.291 -5.205 1.00 87.06 152 LEU A O 1
ATOM 1204 N N . PHE A 1 153 ? 5.733 4.798 -3.355 1.00 85.00 153 PHE A N 1
ATOM 1205 C CA . PHE A 1 153 ? 6.989 5.102 -4.036 1.00 85.00 153 PHE A CA 1
ATOM 1206 C C . PHE A 1 153 ? 7.538 3.872 -4.755 1.00 85.00 153 PHE A C 1
ATOM 1208 O O . PHE A 1 153 ? 7.825 3.943 -5.948 1.00 85.00 153 PHE A O 1
ATOM 1215 N N . VAL A 1 154 ? 7.613 2.735 -4.057 1.00 86.81 154 VAL A N 1
ATOM 1216 C CA . VAL A 1 154 ? 8.041 1.457 -4.644 1.00 86.81 154 VAL A CA 1
ATOM 1217 C C . VAL A 1 154 ? 7.116 1.068 -5.786 1.00 86.81 154 VAL A C 1
ATOM 1219 O O . VAL A 1 154 ? 7.577 0.802 -6.891 1.00 86.81 154 VAL A O 1
ATOM 1222 N N . GLY A 1 155 ? 5.806 1.097 -5.547 1.00 83.62 155 GLY A N 1
ATOM 1223 C CA . GLY A 1 155 ? 4.832 0.719 -6.556 1.00 83.62 155 GLY A CA 1
ATOM 1224 C C . GLY A 1 155 ? 4.840 1.635 -7.773 1.00 83.62 155 GLY A C 1
ATOM 1225 O O . GLY A 1 155 ? 4.653 1.165 -8.884 1.00 83.62 155 GLY A O 1
ATOM 1226 N N . VAL A 1 156 ? 5.108 2.924 -7.604 1.00 78.50 156 VAL A N 1
ATOM 1227 C CA . VAL A 1 156 ? 5.257 3.870 -8.709 1.00 78.50 156 VAL A CA 1
ATOM 1228 C C . VAL A 1 156 ? 6.537 3.587 -9.493 1.00 78.50 156 VAL A C 1
ATOM 1230 O O . VAL A 1 156 ? 6.471 3.515 -10.711 1.00 78.50 156 VAL A O 1
ATOM 1233 N N . VAL A 1 157 ? 7.679 3.340 -8.848 1.00 77.69 157 VAL A N 1
ATOM 1234 C CA . VAL A 1 157 ? 8.920 2.957 -9.553 1.00 77.69 157 VAL A CA 1
ATOM 1235 C C . VAL A 1 157 ? 8.752 1.633 -10.312 1.00 77.69 157 VAL A C 1
ATOM 1237 O O . VAL A 1 157 ? 9.200 1.506 -11.455 1.00 77.69 157 VAL A O 1
ATOM 1240 N N . ASP A 1 158 ? 8.034 0.674 -9.728 1.00 75.56 158 ASP A N 1
ATOM 1241 C CA . ASP A 1 158 ? 7.738 -0.610 -10.360 1.00 75.56 158 ASP A CA 1
ATOM 1242 C C . ASP A 1 158 ? 6.684 -0.514 -11.472 1.00 75.56 158 ASP A C 1
ATOM 1244 O O . ASP A 1 158 ? 6.797 -1.219 -12.476 1.00 75.56 158 ASP A O 1
ATOM 1248 N N . ASN A 1 159 ? 5.678 0.352 -11.347 1.00 70.25 159 ASN A N 1
ATOM 1249 C CA . ASN A 1 159 ? 4.536 0.394 -12.267 1.00 70.25 159 ASN A CA 1
ATOM 1250 C C . ASN A 1 159 ? 4.549 1.555 -13.269 1.00 70.25 159 ASN A C 1
ATOM 1252 O O . ASN A 1 159 ? 3.830 1.456 -14.251 1.00 70.25 159 ASN A O 1
ATOM 1256 N N . ILE A 1 160 ? 5.341 2.625 -13.091 1.00 61.44 160 ILE A N 1
ATOM 1257 C CA . ILE A 1 160 ? 5.479 3.730 -14.078 1.00 61.44 160 ILE A CA 1
ATOM 1258 C C . ILE A 1 160 ? 6.095 3.258 -15.395 1.00 61.44 160 ILE A C 1
ATOM 1260 O O . ILE A 1 160 ? 5.996 3.918 -16.427 1.00 61.44 160 ILE A O 1
ATOM 1264 N N . LEU A 1 161 ? 6.695 2.080 -15.377 1.00 55.53 161 LEU A N 1
ATOM 1265 C CA . LEU A 1 161 ? 7.057 1.355 -16.575 1.00 55.53 161 LEU A CA 1
ATOM 1266 C C . LEU A 1 161 ? 6.043 0.231 -16.777 1.00 55.53 161 LEU A C 1
ATOM 1268 O O . LEU A 1 161 ? 6.441 -0.939 -16.686 1.00 55.53 161 LEU A O 1
ATOM 1272 N N . PRO A 1 162 ? 4.744 0.512 -17.017 1.00 48.88 162 PRO A N 1
ATOM 1273 C CA . PRO A 1 162 ? 3.933 -0.551 -17.556 1.00 48.88 162 PRO A CA 1
ATOM 1274 C C . PRO A 1 162 ? 4.589 -0.928 -18.873 1.00 48.88 162 PRO A C 1
ATOM 1276 O O . PRO A 1 162 ? 5.210 -0.101 -19.548 1.00 48.88 162 PRO A O 1
ATOM 1279 N N . ARG A 1 163 ? 4.509 -2.223 -19.164 1.00 47.75 163 ARG A N 1
ATOM 1280 C CA . ARG A 1 163 ? 4.878 -2.823 -20.437 1.00 47.75 163 ARG A CA 1
ATOM 1281 C C . ARG A 1 163 ? 4.398 -1.872 -21.516 1.00 47.75 163 ARG A C 1
ATOM 1283 O O . ARG A 1 163 ? 3.206 -1.863 -21.814 1.00 47.75 163 ARG A O 1
ATOM 1290 N N . ILE A 1 164 ? 5.289 -1.040 -22.051 1.00 51.12 164 ILE A N 1
ATOM 1291 C CA . ILE A 1 164 ? 4.976 -0.292 -23.251 1.00 51.12 164 ILE A CA 1
ATOM 1292 C C . ILE A 1 164 ? 4.695 -1.434 -24.197 1.00 51.12 164 ILE A C 1
ATOM 1294 O O . ILE A 1 164 ? 5.606 -2.194 -24.521 1.00 51.12 164 ILE A O 1
ATOM 1298 N N . SER A 1 165 ? 3.419 -1.650 -24.513 1.00 44.59 165 SER A N 1
ATOM 1299 C CA . SER A 1 165 ? 3.010 -2.604 -25.522 1.00 44.59 165 SER A CA 1
ATOM 1300 C C . SER A 1 165 ? 3.454 -1.974 -26.826 1.00 44.59 165 SER A C 1
ATOM 1302 O O . SER A 1 165 ? 2.668 -1.431 -27.598 1.00 44.59 165 SER A O 1
ATOM 1304 N N . LEU A 1 166 ? 4.765 -1.993 -27.023 1.00 51.25 166 LEU A N 1
ATOM 1305 C CA . LEU A 1 166 ? 5.423 -1.925 -28.288 1.00 51.25 166 LEU A CA 1
ATOM 1306 C C . LEU A 1 166 ? 4.791 -3.086 -29.021 1.00 51.25 166 LEU A C 1
ATOM 1308 O O . LEU A 1 166 ? 5.150 -4.242 -28.804 1.00 51.25 166 LEU A O 1
ATOM 1312 N N . GLY A 1 167 ? 3.734 -2.791 -29.783 1.00 44.94 167 GLY A N 1
ATOM 1313 C CA . GLY A 1 167 ? 3.120 -3.786 -30.642 1.00 44.94 167 GLY A CA 1
ATOM 1314 C C . GLY A 1 167 ? 4.245 -4.511 -31.370 1.00 44.94 167 GLY A C 1
ATOM 1315 O O . GLY A 1 167 ? 5.291 -3.909 -31.625 1.00 44.94 167 GLY A O 1
ATOM 1316 N N . HIS A 1 168 ? 4.054 -5.798 -31.659 1.00 44.84 168 HIS A N 1
ATOM 1317 C CA . HIS A 1 168 ? 5.068 -6.734 -32.171 1.00 44.84 168 HIS A CA 1
ATOM 1318 C C . HIS A 1 168 ? 5.906 -6.254 -33.391 1.00 44.84 168 HIS A C 1
ATOM 1320 O O . HIS A 1 168 ? 6.784 -6.968 -33.863 1.00 44.84 168 HIS A O 1
ATOM 1326 N N . SER A 1 169 ? 5.648 -5.054 -33.905 1.00 46.88 169 SER A N 1
ATOM 1327 C CA . SER A 1 169 ? 6.319 -4.310 -34.963 1.00 46.88 169 SER A CA 1
ATOM 1328 C C . SER A 1 169 ? 7.419 -3.311 -34.530 1.00 46.88 169 SER A C 1
ATOM 1330 O O . SER A 1 169 ? 8.127 -2.836 -35.414 1.00 46.88 169 SER A O 1
ATOM 1332 N N . ALA A 1 170 ? 7.628 -2.980 -33.246 1.00 52.53 170 ALA A N 1
ATOM 1333 C CA . ALA A 1 170 ? 8.590 -1.933 -32.824 1.00 52.53 170 ALA A CA 1
ATOM 1334 C C . ALA A 1 170 ? 9.977 -2.456 -32.370 1.00 52.53 170 ALA A C 1
ATOM 1336 O O . ALA A 1 170 ? 10.559 -1.969 -31.405 1.00 52.53 170 ALA A O 1
ATOM 1337 N N . LEU A 1 171 ? 10.533 -3.442 -33.082 1.00 58.06 171 LEU A N 1
ATOM 1338 C CA . LEU A 1 171 ? 11.851 -4.031 -32.780 1.00 58.06 171 LEU A CA 1
ATOM 1339 C C . LEU A 1 171 ? 13.043 -3.110 -33.100 1.00 58.06 171 LEU A C 1
ATOM 1341 O O . LEU A 1 171 ? 14.155 -3.410 -32.678 1.00 58.06 171 LEU A O 1
ATOM 1345 N N . ASN A 1 172 ? 12.839 -2.017 -33.844 1.00 62.84 172 ASN A N 1
ATOM 1346 C CA . ASN A 1 172 ? 13.875 -1.032 -34.151 1.00 62.84 172 ASN A CA 1
ATOM 1347 C C . ASN A 1 172 ? 13.284 0.379 -34.074 1.00 62.84 172 ASN A C 1
ATOM 1349 O O . ASN A 1 172 ? 12.476 0.761 -34.920 1.00 62.84 172 ASN A O 1
ATOM 1353 N N . VAL A 1 173 ? 13.671 1.122 -33.046 1.00 70.38 173 VAL A N 1
ATOM 1354 C CA . VAL A 1 173 ? 13.213 2.492 -32.785 1.00 70.38 173 VAL A CA 1
ATOM 1355 C C . VAL A 1 173 ? 14.404 3.438 -32.774 1.00 70.38 173 VAL A C 1
ATOM 1357 O O . VAL A 1 173 ? 15.544 3.023 -32.562 1.00 70.38 173 VAL A O 1
ATOM 1360 N N . ASP A 1 174 ? 14.144 4.706 -33.056 1.00 78.06 174 ASP A N 1
ATOM 1361 C CA . ASP A 1 174 ? 15.161 5.746 -33.020 1.00 78.06 174 ASP A CA 1
ATOM 1362 C C . ASP A 1 174 ? 15.278 6.374 -31.622 1.00 78.06 174 ASP A C 1
ATOM 1364 O O . ASP A 1 174 ? 14.472 6.141 -30.714 1.00 78.06 174 ASP A O 1
ATOM 1368 N N . ASP A 1 175 ? 16.312 7.194 -31.450 1.00 80.62 175 ASP A N 1
ATOM 1369 C CA . ASP A 1 175 ? 16.580 7.917 -30.208 1.00 80.62 175 ASP A CA 1
ATOM 1370 C C . ASP A 1 175 ? 15.404 8.842 -29.831 1.00 80.62 175 ASP A C 1
ATOM 1372 O O . ASP A 1 175 ? 15.106 9.016 -28.649 1.00 80.62 175 ASP A O 1
ATOM 1376 N N . SER A 1 176 ? 14.702 9.402 -30.827 1.00 82.69 176 SER A N 1
ATOM 1377 C CA . SER A 1 176 ? 13.553 10.293 -30.616 1.00 82.69 176 SER A CA 1
ATOM 1378 C C . SER A 1 176 ? 12.414 9.577 -29.897 1.00 82.69 176 SER A C 1
ATOM 1380 O O . SER A 1 176 ? 11.851 10.111 -28.943 1.00 82.69 176 SER A O 1
ATOM 1382 N N . PHE A 1 177 ? 12.103 8.350 -30.312 1.00 80.06 177 PHE A N 1
ATOM 1383 C CA . PHE A 1 177 ? 11.060 7.549 -29.690 1.00 80.06 177 PHE A CA 1
ATOM 1384 C C . PHE A 1 177 ? 11.379 7.205 -28.227 1.00 80.06 177 PHE A C 1
ATOM 1386 O O . PHE A 1 177 ? 10.506 7.315 -27.362 1.00 80.06 177 PHE A O 1
ATOM 1393 N N . LEU A 1 178 ? 12.633 6.840 -27.921 1.00 79.06 178 LEU A N 1
ATOM 1394 C CA . LEU A 1 178 ? 13.051 6.590 -26.537 1.00 79.06 178 LEU A CA 1
ATOM 1395 C C . LEU A 1 178 ? 12.934 7.865 -25.687 1.00 79.06 178 LEU A C 1
ATOM 1397 O O . LEU A 1 178 ? 12.418 7.813 -24.571 1.00 79.06 178 LEU A O 1
ATOM 1401 N N . ILE A 1 179 ? 13.372 9.011 -26.211 1.00 84.19 179 ILE A N 1
ATOM 1402 C CA . ILE A 1 179 ? 13.263 10.299 -25.514 1.00 84.19 179 ILE A CA 1
ATOM 1403 C C . ILE A 1 179 ? 11.797 10.638 -25.215 1.00 84.19 179 ILE A C 1
ATOM 1405 O O . ILE A 1 179 ? 11.489 11.088 -24.110 1.00 84.19 179 ILE A O 1
ATOM 1409 N N . ASP A 1 180 ? 10.883 10.398 -26.156 1.00 83.56 180 ASP A N 1
ATOM 1410 C CA . ASP A 1 180 ? 9.454 10.651 -25.957 1.00 83.56 180 ASP A CA 1
ATOM 1411 C C . ASP A 1 180 ? 8.848 9.761 -24.866 1.00 83.56 180 ASP A C 1
ATOM 1413 O O . ASP A 1 180 ? 8.045 10.237 -24.060 1.00 83.56 180 ASP A O 1
ATOM 1417 N N . ILE A 1 181 ? 9.250 8.489 -24.795 1.00 80.62 181 ILE A N 1
ATOM 1418 C CA . ILE A 1 181 ? 8.865 7.579 -23.706 1.00 80.62 181 ILE A CA 1
ATOM 1419 C C . ILE A 1 181 ? 9.354 8.112 -22.360 1.00 80.62 181 ILE A C 1
ATOM 1421 O O . ILE A 1 181 ? 8.570 8.236 -21.419 1.00 80.62 181 ILE A O 1
ATOM 1425 N N . ILE A 1 182 ? 10.637 8.455 -22.275 1.00 83.56 182 ILE A N 1
ATOM 1426 C CA . ILE A 1 182 ? 11.270 8.923 -21.042 1.00 83.56 182 ILE A CA 1
ATOM 1427 C C . ILE A 1 182 ? 10.621 10.232 -20.559 1.00 83.56 182 ILE A C 1
ATOM 1429 O O . ILE A 1 182 ? 10.255 10.348 -19.391 1.00 83.56 182 ILE A O 1
ATOM 1433 N N . LYS A 1 183 ? 10.300 11.159 -21.470 1.00 85.00 183 LYS A N 1
ATOM 1434 C CA . LYS A 1 183 ? 9.535 12.376 -21.147 1.00 85.00 183 LYS A CA 1
ATOM 1435 C C . LYS A 1 183 ? 8.103 12.097 -20.690 1.00 85.00 183 LYS A C 1
ATOM 1437 O O . LYS A 1 183 ? 7.588 12.825 -19.844 1.00 85.00 183 LYS A O 1
ATOM 1442 N N . LYS A 1 184 ? 7.423 11.089 -21.248 1.00 82.56 184 LYS A N 1
ATOM 1443 C CA . LYS A 1 184 ? 6.084 10.685 -20.774 1.00 82.56 184 LYS A CA 1
ATOM 1444 C C . LYS A 1 184 ? 6.149 10.139 -19.351 1.00 82.56 184 LYS A C 1
ATOM 1446 O O . LYS A 1 184 ? 5.330 10.533 -18.527 1.00 82.56 184 LYS A O 1
ATOM 1451 N N . ILE A 1 185 ? 7.143 9.300 -19.067 1.00 80.06 185 ILE A N 1
ATOM 1452 C CA . ILE A 1 185 ? 7.419 8.780 -17.725 1.00 80.06 185 ILE A CA 1
ATOM 1453 C C . ILE A 1 185 ? 7.641 9.929 -16.736 1.00 80.06 185 ILE A C 1
ATOM 1455 O O . ILE A 1 185 ? 7.009 9.950 -15.683 1.00 80.06 185 ILE A O 1
ATOM 1459 N N . ASP A 1 186 ? 8.468 10.913 -17.089 1.00 83.75 186 ASP A N 1
ATOM 1460 C CA . ASP A 1 186 ? 8.746 12.070 -16.231 1.00 83.75 186 ASP A CA 1
ATOM 1461 C C . ASP A 1 186 ? 7.495 12.895 -15.926 1.00 83.75 186 ASP A C 1
ATOM 1463 O O . ASP A 1 186 ? 7.294 13.307 -14.786 1.00 83.75 186 ASP A O 1
ATOM 1467 N N . ARG A 1 187 ? 6.601 13.073 -16.909 1.00 82.25 187 ARG A N 1
ATOM 1468 C CA . ARG A 1 187 ? 5.311 13.753 -16.696 1.00 82.25 187 ARG A CA 1
ATOM 1469 C C . ARG A 1 187 ? 4.428 13.003 -15.707 1.00 82.25 187 ARG A C 1
ATOM 1471 O O . ARG A 1 187 ? 3.950 13.616 -14.759 1.00 82.25 187 ARG A O 1
ATOM 1478 N N . VAL A 1 188 ? 4.260 11.691 -15.882 1.00 78.56 188 VAL A N 1
ATOM 1479 C CA . VAL A 1 188 ? 3.468 10.886 -14.936 1.00 78.56 188 VAL A CA 1
ATOM 1480 C C . VAL A 1 188 ? 4.103 10.897 -13.553 1.00 78.56 188 VAL A C 1
ATOM 1482 O O . VAL A 1 188 ? 3.403 11.019 -12.550 1.00 78.56 188 VAL A O 1
ATOM 1485 N N . PHE A 1 189 ? 5.432 10.827 -13.483 1.00 77.69 189 PHE A N 1
ATOM 1486 C CA . PHE A 1 189 ? 6.124 10.947 -12.213 1.00 77.69 189 PHE A CA 1
ATOM 1487 C C . PHE A 1 189 ? 5.897 12.321 -11.578 1.00 77.69 189 PHE A C 1
ATOM 1489 O O . PHE A 1 189 ? 5.623 12.367 -10.388 1.00 77.69 189 PHE A O 1
ATOM 1496 N N . CYS A 1 190 ? 5.918 13.423 -12.334 1.00 79.56 190 CYS A N 1
ATOM 1497 C CA . CYS A 1 190 ? 5.593 14.762 -11.827 1.00 79.56 190 CYS A CA 1
ATOM 1498 C C . CYS A 1 190 ? 4.160 14.848 -11.275 1.00 79.56 190 CYS A C 1
ATOM 1500 O O . CYS A 1 190 ? 3.955 15.416 -10.199 1.00 79.56 190 CYS A O 1
ATOM 1502 N N . ASP A 1 191 ? 3.192 14.241 -11.965 1.00 76.75 191 ASP A N 1
ATOM 1503 C CA . ASP A 1 191 ? 1.794 14.166 -11.523 1.00 76.75 191 ASP A CA 1
ATOM 1504 C C . ASP A 1 191 ? 1.620 13.288 -10.277 1.00 76.75 191 ASP A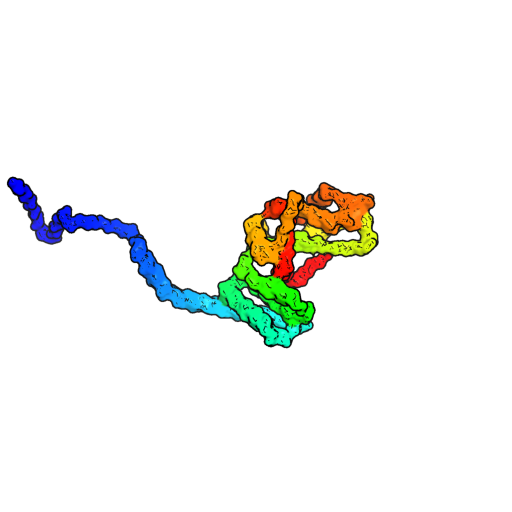 C 1
ATOM 1506 O O . ASP A 1 191 ? 0.664 13.437 -9.529 1.00 76.75 191 ASP A O 1
ATOM 1510 N N . LEU A 1 192 ? 2.535 12.364 -10.004 1.00 74.69 192 LEU A N 1
ATOM 1511 C CA . LEU A 1 192 ? 2.513 11.582 -8.767 1.00 74.69 192 LEU A CA 1
ATOM 1512 C C . LEU A 1 192 ? 3.400 12.203 -7.688 1.00 74.69 192 LEU A C 1
ATOM 1514 O O . LEU A 1 192 ? 3.145 12.003 -6.502 1.00 74.69 192 LEU A O 1
ATOM 1518 N N . TYR A 1 193 ? 4.378 13.022 -8.083 1.00 69.81 193 TYR A N 1
ATOM 1519 C CA . TYR A 1 193 ? 5.375 13.631 -7.211 1.00 69.81 193 TYR A CA 1
ATOM 1520 C C . TYR A 1 193 ? 4.733 14.441 -6.085 1.00 69.81 193 TYR A C 1
ATOM 1522 O O . TYR A 1 193 ? 5.201 14.407 -4.954 1.00 69.81 193 TYR A O 1
ATOM 1530 N N . PHE A 1 194 ? 3.620 15.129 -6.364 1.00 65.69 194 PHE A N 1
ATOM 1531 C CA . PHE A 1 194 ? 2.918 15.921 -5.351 1.00 65.69 194 PHE A CA 1
ATOM 1532 C C . PHE A 1 194 ? 2.217 15.077 -4.275 1.00 65.69 194 PHE A C 1
ATOM 1534 O O . PHE A 1 194 ? 1.919 15.604 -3.205 1.00 65.69 194 PHE A O 1
ATOM 1541 N N . LYS A 1 195 ? 1.926 13.796 -4.550 1.00 67.19 195 LYS A N 1
ATOM 1542 C CA . LYS A 1 195 ? 1.348 12.862 -3.567 1.00 67.19 195 LYS A CA 1
ATOM 1543 C C . LYS A 1 195 ? 2.405 12.316 -2.609 1.00 67.19 195 LYS A C 1
ATOM 1545 O O . LYS A 1 195 ? 2.059 11.770 -1.565 1.00 67.19 195 LYS A O 1
ATOM 1550 N N . PHE A 1 196 ? 3.679 12.470 -2.952 1.00 66.44 196 PHE A N 1
ATOM 1551 C CA . PHE A 1 196 ? 4.790 12.171 -2.071 1.00 66.44 196 PHE A CA 1
ATOM 1552 C C . PHE A 1 196 ? 5.095 13.387 -1.200 1.00 66.44 196 PHE A C 1
ATOM 1554 O O . PHE A 1 196 ? 5.169 14.521 -1.673 1.00 66.44 196 PHE A O 1
ATOM 1561 N N . ASP A 1 197 ? 5.295 13.159 0.094 1.00 57.12 197 ASP A N 1
ATOM 1562 C CA . ASP A 1 197 ? 5.827 14.204 0.960 1.00 57.12 197 ASP A CA 1
ATOM 1563 C C . ASP A 1 197 ? 7.253 14.563 0.505 1.00 57.12 197 ASP A C 1
ATOM 1565 O O . ASP A 1 197 ? 8.139 13.713 0.471 1.00 57.12 197 ASP A O 1
ATOM 1569 N N . LYS A 1 198 ? 7.506 15.829 0.158 1.00 52.00 198 LYS A N 1
ATOM 1570 C CA . LYS A 1 198 ? 8.844 16.295 -0.257 1.00 52.00 198 LYS A CA 1
ATOM 1571 C C . LYS A 1 198 ? 9.901 16.093 0.827 1.00 52.00 198 LYS A C 1
ATOM 1573 O O . LYS A 1 198 ? 11.089 16.092 0.517 1.00 52.00 198 LYS A O 1
ATOM 1578 N N . SER A 1 199 ? 9.477 15.954 2.082 1.00 47.47 199 SER A N 1
ATOM 1579 C CA . SER A 1 199 ? 10.372 15.732 3.208 1.00 47.47 199 SER A CA 1
ATOM 1580 C C . SER A 1 199 ? 10.797 14.282 3.386 1.00 47.47 199 SER A C 1
ATOM 1582 O O . SER A 1 199 ? 11.645 14.085 4.240 1.00 47.47 199 SER A O 1
ATOM 1584 N N . LEU A 1 200 ? 10.253 13.320 2.612 1.00 56.41 200 LEU A N 1
ATOM 1585 C CA . LEU A 1 200 ? 10.460 11.864 2.706 1.00 56.41 200 LEU A CA 1
ATOM 1586 C C . LEU A 1 200 ? 11.860 11.476 3.210 1.00 56.41 200 LEU A C 1
ATOM 1588 O O . LEU A 1 200 ? 12.752 11.090 2.452 1.00 56.41 200 LEU A O 1
ATOM 1592 N N . GLU A 1 201 ? 12.013 11.500 4.533 1.00 62.94 201 GLU A N 1
ATOM 1593 C CA . GLU A 1 201 ? 13.060 10.820 5.277 1.00 62.94 201 GLU A CA 1
ATOM 1594 C C . GLU A 1 201 ? 12.671 9.342 5.260 1.00 62.94 201 GLU A C 1
ATOM 1596 O O . GLU A 1 201 ? 12.274 8.753 6.262 1.00 62.94 201 GLU A O 1
ATOM 1601 N N . LEU A 1 202 ? 12.648 8.774 4.052 1.00 70.75 202 LEU A N 1
ATOM 1602 C CA . LEU A 1 202 ? 12.460 7.355 3.843 1.00 70.75 202 LEU A CA 1
ATOM 1603 C C . LEU A 1 202 ? 13.741 6.682 4.271 1.00 70.75 202 LEU A C 1
ATOM 1605 O O . LEU A 1 202 ? 14.786 6.807 3.626 1.00 70.75 202 LEU A O 1
ATOM 1609 N N . GLU A 1 203 ? 13.649 5.966 5.376 1.00 79.62 203 GLU A N 1
ATOM 1610 C CA . GLU A 1 203 ? 14.758 5.185 5.856 1.00 79.62 203 GLU A CA 1
ATOM 1611 C C . GLU A 1 203 ? 14.669 3.753 5.339 1.00 79.62 203 GLU A C 1
ATOM 1613 O O . GLU A 1 203 ? 13.603 3.167 5.141 1.00 79.62 203 GLU A O 1
ATOM 1618 N N . TYR A 1 204 ? 15.836 3.134 5.196 1.00 83.94 204 TYR A N 1
ATOM 1619 C CA . TYR A 1 204 ? 15.924 1.700 4.950 1.00 83.94 204 TYR A CA 1
ATOM 1620 C C . TYR A 1 204 ? 15.220 0.883 6.054 1.00 83.94 204 TYR A C 1
ATOM 1622 O O . TYR A 1 204 ? 14.679 -0.187 5.784 1.00 83.94 204 TYR A O 1
ATOM 1630 N N . SER A 1 205 ? 15.175 1.392 7.290 1.00 88.00 205 SER A N 1
ATOM 1631 C CA . SER A 1 205 ? 14.474 0.777 8.426 1.00 88.00 205 SER A CA 1
ATOM 1632 C C . SER A 1 205 ? 12.964 0.637 8.172 1.00 88.00 205 SER A C 1
ATOM 1634 O O . SER A 1 205 ? 12.423 -0.454 8.360 1.00 88.00 205 SER A O 1
ATOM 1636 N N . ASP A 1 206 ? 12.308 1.684 7.657 1.00 89.38 206 ASP A N 1
ATOM 1637 C CA . ASP A 1 206 ? 10.885 1.668 7.290 1.00 89.38 206 ASP A CA 1
ATOM 1638 C C . ASP A 1 206 ? 10.610 0.599 6.217 1.00 89.38 206 ASP A C 1
ATOM 1640 O O . ASP A 1 206 ? 9.623 -0.138 6.283 1.00 89.38 206 ASP A O 1
ATOM 1644 N N . SER A 1 207 ? 11.522 0.445 5.250 1.00 89.12 207 SER A N 1
ATOM 1645 C CA . SER A 1 207 ? 11.381 -0.572 4.202 1.00 89.12 207 SER A CA 1
ATOM 1646 C C . SER A 1 207 ? 11.502 -2.007 4.721 1.00 89.12 207 SER A C 1
ATOM 1648 O O . SER A 1 207 ? 10.748 -2.882 4.298 1.00 89.12 207 SER A O 1
ATOM 1650 N N . LYS A 1 208 ? 12.393 -2.249 5.689 1.00 91.19 208 LYS A N 1
ATOM 1651 C CA . LYS A 1 208 ? 12.547 -3.559 6.335 1.00 91.19 208 LYS A CA 1
ATOM 1652 C C . LYS A 1 208 ? 11.394 -3.891 7.268 1.00 91.19 208 LYS A C 1
ATOM 1654 O O . LYS A 1 208 ? 10.992 -5.049 7.358 1.00 91.19 208 LYS A O 1
ATOM 1659 N N . TYR A 1 209 ? 10.809 -2.883 7.904 1.00 94.06 209 TYR A N 1
ATOM 1660 C CA . TYR A 1 209 ? 9.561 -3.066 8.629 1.00 94.06 209 TYR A CA 1
ATOM 1661 C C . TYR A 1 209 ? 8.435 -3.532 7.692 1.00 94.06 209 TYR A C 1
ATOM 1663 O O . TYR A 1 209 ? 7.770 -4.526 7.980 1.00 94.06 209 TYR A O 1
ATOM 1671 N N . LEU A 1 210 ? 8.265 -2.885 6.536 1.00 94.38 210 LEU A N 1
ATOM 1672 C CA . LEU A 1 210 ? 7.258 -3.283 5.548 1.00 94.38 210 LEU A CA 1
ATOM 1673 C C . LEU A 1 210 ? 7.513 -4.666 4.927 1.00 94.38 210 LEU A C 1
ATOM 1675 O O . LEU A 1 210 ? 6.557 -5.397 4.663 1.00 94.38 210 LEU A O 1
ATOM 1679 N N . GLU A 1 211 ? 8.775 -5.052 4.733 1.00 93.56 211 GLU A N 1
ATOM 1680 C CA . GLU A 1 211 ? 9.139 -6.429 4.371 1.00 93.56 211 GLU A CA 1
ATOM 1681 C C . GLU A 1 211 ? 8.670 -7.424 5.441 1.00 93.56 211 GLU A C 1
ATOM 1683 O O . GLU A 1 211 ? 8.045 -8.430 5.116 1.00 93.56 211 GLU A O 1
ATOM 1688 N N . SER A 1 212 ? 8.876 -7.119 6.729 1.00 94.00 212 SER A N 1
ATOM 1689 C CA . SER A 1 212 ? 8.433 -7.998 7.824 1.00 94.00 212 SER A CA 1
ATOM 1690 C C . SER A 1 212 ? 6.910 -8.170 7.906 1.00 94.00 212 SER A C 1
ATOM 1692 O O . SER A 1 212 ? 6.429 -9.189 8.399 1.00 94.00 212 SER A O 1
ATOM 1694 N N . LEU A 1 213 ? 6.146 -7.199 7.392 1.00 94.38 213 LEU A N 1
ATOM 1695 C CA . LEU A 1 213 ? 4.688 -7.276 7.264 1.00 94.38 213 LEU A CA 1
ATOM 1696 C C . LEU A 1 213 ? 4.228 -8.018 5.997 1.00 94.38 213 LEU A C 1
ATOM 1698 O O . LEU A 1 213 ? 3.026 -8.181 5.795 1.00 94.38 213 LEU A O 1
ATOM 1702 N N . GLY A 1 214 ? 5.153 -8.444 5.131 1.00 93.62 214 GLY A N 1
ATOM 1703 C CA . GLY A 1 214 ? 4.847 -9.062 3.841 1.00 93.62 214 GLY A CA 1
ATOM 1704 C C . GLY A 1 214 ? 4.269 -8.085 2.817 1.00 93.62 214 GLY A C 1
ATOM 1705 O O . GLY A 1 214 ? 3.595 -8.509 1.882 1.00 93.62 214 GLY A O 1
ATOM 1706 N N . ILE A 1 215 ? 4.484 -6.778 2.995 1.00 95.56 215 ILE A N 1
ATOM 1707 C CA . ILE A 1 215 ? 4.010 -5.724 2.083 1.00 95.56 215 ILE A CA 1
ATOM 1708 C C . ILE A 1 215 ? 5.025 -5.483 0.959 1.00 95.56 215 ILE A C 1
ATOM 1710 O O . ILE A 1 215 ? 4.638 -5.263 -0.189 1.00 95.56 215 ILE A O 1
ATOM 1714 N N . LEU A 1 216 ? 6.316 -5.544 1.292 1.00 93.75 216 LEU A N 1
ATOM 1715 C CA . LEU A 1 216 ? 7.423 -5.441 0.343 1.00 93.75 216 LEU A CA 1
ATOM 1716 C C . LEU A 1 216 ? 8.147 -6.779 0.213 1.00 93.75 216 LEU A C 1
ATOM 1718 O O . LEU A 1 216 ? 8.278 -7.516 1.187 1.00 93.75 216 LEU A O 1
ATOM 1722 N N . ASN A 1 217 ? 8.679 -7.037 -0.975 1.00 90.88 217 ASN A N 1
ATOM 1723 C CA . ASN A 1 217 ? 9.574 -8.147 -1.264 1.00 90.88 217 ASN A CA 1
ATOM 1724 C C . ASN A 1 217 ? 10.954 -7.590 -1.605 1.00 90.88 217 ASN A C 1
ATOM 1726 O O . ASN A 1 217 ? 11.074 -6.783 -2.528 1.00 90.88 217 ASN A O 1
ATOM 1730 N N . PHE A 1 218 ? 11.990 -8.035 -0.895 1.00 87.88 218 PHE A N 1
ATOM 1731 C CA . PHE A 1 218 ? 13.374 -7.760 -1.269 1.00 87.88 218 PHE A CA 1
ATOM 1732 C C . PHE A 1 218 ? 13.939 -8.942 -2.039 1.00 87.88 218 PHE A C 1
ATOM 1734 O O . PHE A 1 218 ? 14.006 -10.061 -1.525 1.00 87.88 218 PHE A O 1
ATOM 1741 N N . ASP A 1 219 ? 14.400 -8.676 -3.253 1.00 78.88 219 ASP A N 1
ATOM 1742 C CA . ASP A 1 219 ? 15.171 -9.641 -4.016 1.00 78.88 219 ASP A CA 1
ATOM 1743 C C . ASP A 1 219 ? 16.625 -9.555 -3.543 1.00 78.88 219 ASP A C 1
ATOM 1745 O O . ASP A 1 219 ? 17.403 -8.700 -3.973 1.00 78.88 219 ASP A O 1
ATOM 1749 N N . ASN A 1 220 ? 16.986 -10.411 -2.586 1.00 65.62 220 ASN A N 1
ATOM 1750 C CA . ASN A 1 220 ? 18.325 -10.455 -1.992 1.00 65.62 220 ASN A CA 1
ATOM 1751 C C . ASN A 1 220 ? 19.325 -11.167 -2.925 1.00 65.62 220 ASN A C 1
ATOM 1753 O O . ASN A 1 220 ? 20.046 -12.080 -2.515 1.00 65.62 220 ASN A O 1
ATOM 1757 N N . MET A 1 221 ? 19.343 -10.784 -4.203 1.00 59.09 221 MET A N 1
ATOM 1758 C CA . MET A 1 221 ? 20.340 -11.250 -5.161 1.00 59.09 221 MET A CA 1
ATOM 1759 C C . MET A 1 221 ? 21.739 -10.784 -4.714 1.00 59.09 221 MET A C 1
ATOM 1761 O O . MET A 1 221 ? 21.891 -9.671 -4.216 1.00 59.09 221 MET A O 1
ATOM 1765 N N . PRO A 1 222 ? 22.795 -11.592 -4.918 1.00 52.12 222 PRO A N 1
ATOM 1766 C CA . PRO A 1 222 ? 24.159 -11.258 -4.492 1.00 52.12 222 PRO A CA 1
ATOM 1767 C C . PRO A 1 222 ? 24.797 -10.095 -5.278 1.00 52.12 222 PRO A C 1
ATOM 1769 O O . PRO A 1 222 ? 25.945 -9.737 -5.016 1.00 52.12 222 PRO A O 1
ATOM 1772 N N . PHE A 1 223 ? 24.080 -9.517 -6.244 1.00 57.34 223 PHE A N 1
ATOM 1773 C CA . PHE A 1 223 ? 24.539 -8.424 -7.092 1.00 57.34 223 PHE A CA 1
ATOM 1774 C C . PHE A 1 223 ? 23.750 -7.153 -6.775 1.00 57.34 223 PHE A C 1
ATOM 1776 O O . PHE A 1 223 ? 22.532 -7.195 -6.616 1.00 57.34 223 PHE A O 1
ATOM 1783 N N . SER A 1 224 ? 24.454 -6.024 -6.695 1.00 58.00 224 SER A N 1
ATOM 1784 C CA . SER A 1 224 ? 23.852 -4.706 -6.505 1.00 58.00 224 SER A CA 1
ATOM 1785 C C . SER A 1 224 ? 22.944 -4.366 -7.689 1.00 58.00 224 SER A C 1
ATOM 1787 O O . SER A 1 224 ? 23.443 -4.218 -8.803 1.00 58.00 224 SER A O 1
ATOM 1789 N N . TYR A 1 225 ? 21.648 -4.205 -7.442 1.00 67.81 225 TYR A N 1
ATOM 1790 C CA . TYR A 1 225 ? 20.688 -3.669 -8.400 1.00 67.81 225 TYR A CA 1
ATOM 1791 C C . TYR A 1 225 ? 20.790 -2.144 -8.466 1.00 67.81 225 TYR A C 1
ATOM 1793 O O . TYR A 1 225 ? 20.630 -1.433 -7.472 1.00 67.81 225 TYR A O 1
ATOM 1801 N N . SER A 1 226 ? 21.030 -1.617 -9.657 1.00 74.94 226 SER A N 1
ATOM 1802 C CA . SER A 1 226 ? 20.764 -0.225 -9.994 1.00 74.94 226 SER A CA 1
ATOM 1803 C C . SER A 1 226 ? 19.272 -0.073 -10.297 1.00 74.94 226 SER A C 1
ATOM 1805 O O . SER A 1 226 ? 18.669 -0.914 -10.958 1.00 74.94 226 SER A O 1
ATOM 1807 N N . SER A 1 227 ? 18.645 1.025 -9.888 1.00 75.00 227 SER A N 1
ATOM 1808 C CA . SER A 1 227 ? 17.298 1.379 -10.359 1.00 75.00 227 SER A CA 1
ATOM 1809 C C . SER A 1 227 ? 17.238 1.519 -11.892 1.00 75.00 227 SER A C 1
ATOM 1811 O O . SER A 1 227 ? 16.186 1.309 -12.495 1.00 75.00 227 SER A O 1
ATOM 1813 N N . PHE A 1 228 ? 18.380 1.768 -12.548 1.00 77.56 228 PHE A N 1
ATOM 1814 C CA . PHE A 1 228 ? 18.499 1.701 -14.005 1.00 77.56 228 PHE A CA 1
ATOM 1815 C C . PHE A 1 228 ? 18.478 0.272 -14.555 1.00 77.56 228 PHE A C 1
ATOM 1817 O O . PHE A 1 228 ? 18.072 0.109 -15.701 1.00 77.56 228 PHE A O 1
ATOM 1824 N N . ASP A 1 229 ? 18.810 -0.757 -13.768 1.00 76.00 229 ASP A N 1
ATOM 1825 C CA . ASP A 1 229 ? 18.638 -2.162 -14.168 1.00 76.00 229 ASP A CA 1
ATOM 1826 C C . ASP A 1 229 ? 17.152 -2.531 -14.254 1.00 76.00 229 ASP A C 1
ATOM 1828 O O . ASP A 1 229 ? 16.748 -3.319 -15.107 1.00 76.00 229 ASP A O 1
ATOM 1832 N N . ILE A 1 230 ? 16.300 -1.918 -13.425 1.00 73.56 230 ILE A N 1
ATOM 1833 C CA . ILE A 1 230 ? 14.838 -2.074 -13.513 1.00 73.56 230 ILE A CA 1
ATOM 1834 C C . ILE A 1 230 ? 14.337 -1.471 -14.829 1.00 73.56 230 ILE A C 1
ATOM 1836 O O . ILE A 1 230 ? 13.595 -2.108 -15.575 1.00 73.56 230 ILE A O 1
ATOM 1840 N N . LEU A 1 231 ? 14.785 -0.256 -15.151 1.00 75.44 231 LEU A N 1
ATOM 1841 C CA . LEU A 1 231 ? 14.450 0.408 -16.410 1.00 75.44 231 LEU A CA 1
ATOM 1842 C C . LEU A 1 231 ? 14.999 -0.365 -17.623 1.00 75.44 231 LEU A C 1
ATOM 1844 O O . LEU A 1 231 ? 14.302 -0.549 -18.621 1.00 75.44 231 LEU A O 1
ATOM 1848 N N . HIS A 1 232 ? 16.232 -0.860 -17.527 1.00 75.62 232 HIS A N 1
ATOM 1849 C CA . HIS A 1 232 ? 16.898 -1.628 -18.574 1.00 75.62 232 HIS A CA 1
ATOM 1850 C C . HIS A 1 232 ? 16.266 -3.004 -18.780 1.00 75.62 232 HIS A C 1
ATOM 1852 O O . HIS A 1 232 ? 16.037 -3.389 -19.918 1.00 75.62 232 HIS A O 1
ATOM 1858 N N . SER A 1 233 ? 15.900 -3.726 -17.724 1.00 72.88 233 SER A N 1
ATOM 1859 C CA . SER A 1 233 ? 15.227 -5.026 -17.850 1.00 72.88 233 SER A CA 1
ATOM 1860 C C . SER A 1 233 ? 13.845 -4.911 -18.497 1.00 72.88 233 SER A C 1
ATOM 1862 O O . SER A 1 233 ? 13.447 -5.815 -19.237 1.00 72.88 233 SER A O 1
ATOM 1864 N N . LYS A 1 234 ? 13.146 -3.788 -18.277 1.00 71.31 234 LYS A N 1
ATOM 1865 C CA . LYS A 1 234 ? 11.827 -3.502 -18.860 1.00 71.31 234 LYS A CA 1
ATOM 1866 C C . LYS A 1 234 ? 11.886 -2.960 -20.292 1.00 71.31 234 LYS A C 1
ATOM 1868 O O . LYS A 1 234 ? 11.009 -3.290 -21.079 1.00 71.31 234 LYS A O 1
ATOM 1873 N N . LEU A 1 235 ? 12.896 -2.159 -20.649 1.00 70.62 235 LEU A N 1
ATOM 1874 C CA . LEU A 1 235 ? 13.043 -1.579 -21.999 1.00 70.62 235 LEU A CA 1
ATOM 1875 C C . LEU A 1 235 ? 14.032 -2.350 -22.891 1.00 70.62 235 LEU A C 1
ATOM 1877 O O . LEU A 1 235 ? 13.776 -2.616 -24.060 1.00 70.62 235 LEU A O 1
ATOM 1881 N N . GLY A 1 236 ? 15.199 -2.690 -22.354 1.00 59.41 236 GLY A N 1
ATOM 1882 C CA . GLY A 1 236 ? 16.377 -3.157 -23.088 1.00 59.41 236 GLY A CA 1
ATOM 1883 C C . GLY A 1 236 ? 16.349 -4.617 -23.544 1.00 59.41 236 GLY A C 1
ATOM 1884 O O . GLY A 1 236 ? 17.188 -4.998 -24.362 1.00 59.41 236 GLY A O 1
ATOM 1885 N N . ASN A 1 237 ? 15.409 -5.432 -23.056 1.00 60.03 237 ASN A N 1
ATOM 1886 C CA . ASN A 1 237 ? 15.255 -6.818 -23.514 1.00 60.03 237 ASN A CA 1
ATOM 1887 C C . ASN A 1 237 ? 14.436 -6.939 -24.807 1.00 60.03 237 ASN A C 1
ATOM 1889 O O . ASN A 1 237 ? 14.659 -7.877 -25.571 1.00 60.03 237 ASN A O 1
ATOM 1893 N N . GLU A 1 238 ? 13.535 -5.991 -25.072 1.00 59.28 238 GLU A N 1
ATOM 1894 C CA . GLU A 1 238 ? 12.611 -6.045 -26.214 1.00 59.28 238 GLU A CA 1
ATOM 1895 C C . GLU A 1 238 ? 12.939 -5.009 -27.304 1.00 59.28 238 GLU A C 1
ATOM 1897 O O . GLU A 1 238 ? 12.591 -5.210 -28.467 1.00 59.28 238 GLU A O 1
ATOM 1902 N N . ILE A 1 239 ? 13.662 -3.934 -26.961 1.00 64.81 239 ILE A N 1
ATOM 1903 C CA . ILE A 1 239 ? 13.933 -2.799 -27.852 1.00 64.81 239 ILE A CA 1
ATOM 1904 C C . ILE A 1 239 ? 15.374 -2.821 -28.375 1.00 64.81 239 ILE A C 1
ATOM 1906 O O . ILE A 1 239 ? 16.331 -2.816 -27.595 1.00 64.81 239 ILE A O 1
ATOM 1910 N N . LEU A 1 240 ? 15.542 -2.739 -29.700 1.00 65.50 240 LEU A N 1
ATOM 1911 C CA . LEU A 1 240 ? 16.806 -2.329 -30.314 1.00 65.50 240 LEU A CA 1
ATOM 1912 C C . LEU A 1 240 ? 16.703 -0.862 -30.736 1.00 65.50 240 LEU A C 1
ATOM 1914 O O . LEU A 1 240 ? 15.758 -0.474 -31.422 1.00 65.50 240 LEU A O 1
ATOM 1918 N N . ILE A 1 241 ? 17.690 -0.056 -30.354 1.00 68.19 241 ILE A N 1
ATOM 1919 C CA . ILE A 1 241 ? 17.824 1.320 -30.839 1.00 68.19 241 ILE A CA 1
ATOM 1920 C C . ILE A 1 241 ? 18.835 1.316 -31.966 1.00 68.19 241 ILE A C 1
ATOM 1922 O O . ILE A 1 241 ? 19.980 0.898 -31.772 1.00 68.19 241 ILE A O 1
ATOM 1926 N N . ASN A 1 242 ? 18.408 1.730 -33.158 1.00 66.75 242 ASN A N 1
ATOM 1927 C CA . ASN A 1 242 ? 19.229 1.683 -34.370 1.00 66.75 242 ASN A CA 1
ATOM 1928 C C . ASN A 1 242 ? 19.883 0.296 -34.591 1.00 66.75 242 ASN A C 1
ATOM 1930 O O . ASN A 1 242 ? 21.040 0.185 -34.999 1.00 66.75 242 ASN A O 1
ATOM 1934 N N . GLY A 1 243 ? 19.157 -0.782 -34.270 1.00 65.62 243 GLY A N 1
ATOM 1935 C CA . GLY A 1 243 ? 19.625 -2.169 -34.386 1.00 65.62 243 GLY A CA 1
ATOM 1936 C C . GLY A 1 243 ? 20.589 -2.649 -33.291 1.00 65.62 243 GLY A C 1
ATOM 1937 O O . GLY A 1 243 ? 21.115 -3.758 -33.399 1.00 65.62 243 GLY A O 1
ATOM 1938 N N . GLN A 1 244 ? 20.828 -1.865 -32.235 1.00 70.25 244 GLN A N 1
ATOM 1939 C CA . GLN A 1 244 ? 21.696 -2.243 -31.115 1.00 70.25 244 GLN A CA 1
ATOM 1940 C C . GLN A 1 244 ? 20.927 -2.360 -29.799 1.00 70.25 244 GLN A C 1
ATOM 1942 O O . GLN A 1 244 ? 19.992 -1.607 -29.530 1.00 70.25 244 GLN A O 1
ATOM 1947 N N . LYS A 1 245 ? 21.362 -3.291 -28.939 1.00 74.44 245 LYS A N 1
ATOM 1948 C CA . LYS A 1 245 ? 20.872 -3.363 -27.558 1.00 74.44 245 LYS A CA 1
ATOM 1949 C C . LYS A 1 245 ? 21.233 -2.081 -26.818 1.00 74.44 245 LYS A C 1
ATOM 1951 O O . LYS A 1 245 ? 22.382 -1.633 -26.859 1.00 74.44 245 LYS A O 1
ATOM 1956 N N . ILE A 1 246 ? 20.262 -1.544 -26.094 1.00 75.94 246 ILE A N 1
ATOM 1957 C CA . ILE A 1 246 ? 20.448 -0.373 -25.244 1.00 75.94 246 ILE A CA 1
ATOM 1958 C C . ILE A 1 246 ? 21.469 -0.726 -24.158 1.00 75.94 246 ILE A C 1
ATOM 1960 O O . ILE A 1 246 ? 21.338 -1.746 -23.486 1.00 75.94 246 ILE A O 1
ATOM 1964 N N . LYS A 1 247 ? 22.504 0.098 -23.984 1.00 81.31 247 LYS A N 1
ATOM 1965 C CA . LYS A 1 247 ? 23.436 -0.019 -22.851 1.00 81.31 247 LYS A CA 1
ATOM 1966 C C . LYS A 1 247 ? 22.907 0.799 -21.674 1.00 81.31 247 LYS A C 1
ATOM 1968 O O . LYS A 1 247 ? 22.434 1.912 -21.888 1.00 81.31 247 LYS A O 1
ATOM 1973 N N . GLU A 1 248 ? 23.069 0.308 -20.446 1.00 77.81 248 GLU A N 1
ATOM 1974 C CA . GLU A 1 248 ? 22.645 1.019 -19.224 1.00 77.81 248 GLU A CA 1
ATOM 1975 C C . GLU A 1 248 ? 23.211 2.451 -19.162 1.00 77.81 248 GLU A C 1
ATOM 1977 O O . GLU A 1 248 ? 22.471 3.405 -18.946 1.00 77.81 248 GLU A O 1
ATOM 1982 N N . ALA A 1 249 ? 24.503 2.630 -19.465 1.00 83.75 249 ALA A N 1
ATOM 1983 C CA . ALA A 1 249 ? 25.151 3.944 -19.461 1.00 83.75 249 ALA A CA 1
ATOM 1984 C C . ALA A 1 249 ? 24.507 4.956 -20.431 1.00 83.75 249 ALA A C 1
ATOM 1986 O O . ALA A 1 249 ? 24.462 6.150 -20.143 1.00 83.75 249 ALA A O 1
ATOM 1987 N N . TYR A 1 250 ? 24.003 4.484 -21.574 1.00 83.62 250 TYR A N 1
ATOM 1988 C CA . TYR A 1 250 ? 23.311 5.331 -22.547 1.00 83.62 250 TYR A CA 1
ATOM 1989 C C . TYR A 1 250 ? 21.903 5.696 -22.062 1.00 83.62 250 TYR A C 1
ATOM 1991 O O . TYR A 1 250 ? 21.509 6.856 -22.133 1.00 83.62 250 TYR A O 1
ATOM 1999 N N . LEU A 1 251 ? 21.185 4.730 -21.485 1.00 81.00 251 LEU A N 1
ATOM 2000 C CA . LEU A 1 251 ? 19.864 4.947 -20.896 1.00 81.00 251 LEU A CA 1
ATOM 2001 C C . LEU A 1 251 ? 19.918 5.944 -19.733 1.00 81.00 251 LEU A C 1
ATOM 2003 O O . LEU A 1 251 ? 19.113 6.870 -19.678 1.00 81.00 251 LEU A O 1
ATOM 2007 N N . LYS A 1 252 ? 20.919 5.808 -18.856 1.00 86.25 252 LYS A N 1
ATOM 2008 C CA . LYS A 1 252 ? 21.177 6.753 -17.766 1.00 86.25 252 LYS A CA 1
ATOM 2009 C C . LYS A 1 252 ? 21.375 8.175 -18.284 1.00 86.25 252 LYS A C 1
ATOM 2011 O O . LYS A 1 252 ? 20.737 9.089 -17.774 1.00 86.25 252 LYS A O 1
ATOM 2016 N N . LYS A 1 253 ? 22.204 8.344 -19.320 1.00 87.81 253 LYS A N 1
ATOM 2017 C CA . LYS A 1 253 ? 22.456 9.647 -19.944 1.00 87.81 253 LYS A CA 1
ATOM 2018 C C . LYS A 1 253 ? 21.171 10.271 -20.502 1.00 87.81 253 LYS A C 1
ATOM 2020 O O . LYS A 1 253 ? 20.910 11.440 -20.254 1.00 87.81 253 LYS A O 1
ATOM 2025 N N . ILE A 1 254 ? 20.349 9.494 -21.212 1.00 86.81 254 ILE A N 1
ATOM 2026 C CA . ILE A 1 254 ? 19.082 9.996 -21.766 1.00 86.81 254 ILE A CA 1
ATOM 2027 C C . ILE A 1 254 ? 18.128 10.454 -20.666 1.00 86.81 254 ILE A C 1
ATOM 2029 O O . ILE A 1 254 ? 17.527 11.519 -20.801 1.00 86.81 254 ILE A O 1
ATOM 2033 N N . VAL A 1 255 ? 17.984 9.667 -19.598 1.00 87.56 255 VAL A N 1
ATOM 2034 C CA . VAL A 1 255 ? 17.116 10.014 -18.464 1.00 87.56 255 VAL A CA 1
ATOM 2035 C C . VAL A 1 255 ? 17.608 11.284 -17.775 1.00 87.56 255 VAL A C 1
ATOM 2037 O O . VAL A 1 255 ? 16.812 12.187 -17.541 1.00 87.56 255 VAL A O 1
ATOM 2040 N N . GLU A 1 256 ? 18.911 11.389 -17.517 1.00 90.44 256 GLU A N 1
ATOM 2041 C CA . GLU A 1 256 ? 19.525 12.572 -16.905 1.00 90.44 256 GLU A CA 1
ATOM 2042 C C . GLU A 1 256 ? 19.305 13.844 -17.745 1.00 90.44 256 GLU A C 1
ATOM 2044 O O . GLU A 1 256 ? 18.991 14.897 -17.199 1.00 90.44 256 GLU A O 1
ATOM 2049 N N . GLU A 1 257 ? 19.400 13.747 -19.074 1.00 90.50 257 GLU A N 1
ATOM 2050 C CA . GLU A 1 257 ? 19.248 14.894 -19.982 1.00 90.50 257 GLU A CA 1
ATOM 2051 C C . GLU A 1 257 ? 17.786 15.288 -20.258 1.00 90.50 257 GLU A C 1
ATOM 2053 O O . GLU A 1 257 ? 17.524 16.428 -20.644 1.00 90.50 257 GLU A O 1
ATOM 2058 N N . ASN A 1 258 ? 16.825 14.367 -20.107 1.00 88.31 258 ASN A N 1
ATOM 2059 C CA . ASN A 1 258 ? 15.443 14.573 -20.570 1.00 88.31 258 ASN A CA 1
ATOM 2060 C C . ASN A 1 258 ? 14.374 14.452 -19.477 1.00 88.31 258 ASN A C 1
ATOM 2062 O O . ASN A 1 258 ? 13.197 14.682 -19.769 1.00 88.31 258 ASN A O 1
ATOM 2066 N N . SER A 1 259 ? 14.730 14.045 -18.258 1.00 85.69 259 SER A N 1
ATOM 2067 C CA . SER A 1 259 ? 13.766 13.701 -17.204 1.00 85.69 259 SER A CA 1
ATOM 2068 C C . SER A 1 259 ? 14.348 13.901 -15.809 1.00 85.69 259 SER A C 1
ATOM 2070 O O . SER A 1 259 ? 14.713 12.950 -15.117 1.00 85.69 259 SER A O 1
ATOM 2072 N N . GLU A 1 260 ? 14.439 15.165 -15.397 1.00 86.06 260 GLU A N 1
ATOM 2073 C CA . GLU A 1 260 ? 15.036 15.579 -14.123 1.00 86.06 260 GLU A CA 1
ATOM 2074 C C . GLU A 1 260 ? 14.366 14.900 -12.918 1.00 86.06 260 GLU A C 1
ATOM 2076 O O . GLU A 1 260 ? 15.050 14.363 -12.046 1.00 86.06 260 GLU A O 1
ATOM 2081 N N . LYS A 1 261 ? 13.027 14.858 -12.874 1.00 83.00 261 LYS A N 1
ATOM 2082 C CA . LYS A 1 261 ? 12.291 14.328 -11.715 1.00 83.00 261 LYS A CA 1
ATOM 2083 C C . LYS A 1 261 ? 12.327 12.818 -11.645 1.00 83.00 261 LYS A C 1
ATOM 2085 O O . LYS A 1 261 ? 12.512 12.258 -10.562 1.00 83.00 261 LYS A O 1
ATOM 2090 N N . TYR A 1 262 ? 12.235 12.153 -12.786 1.00 83.69 262 TYR A N 1
ATOM 2091 C CA . TYR A 1 262 ? 12.437 10.717 -12.841 1.00 83.69 262 TYR A CA 1
ATOM 2092 C C . TYR A 1 262 ? 13.881 10.328 -12.481 1.00 83.69 262 TYR A C 1
ATOM 2094 O O . TYR A 1 262 ? 14.095 9.373 -11.737 1.00 83.69 262 TYR A O 1
ATOM 2102 N N . PHE A 1 263 ? 14.884 11.099 -12.910 1.00 86.06 263 PHE A N 1
ATOM 2103 C CA . PHE A 1 263 ? 16.275 10.874 -12.517 1.00 86.06 263 PHE A CA 1
ATOM 2104 C C . PHE A 1 263 ? 16.489 11.029 -11.000 1.00 86.06 263 PHE A C 1
ATOM 2106 O O . PHE A 1 263 ? 17.108 10.169 -10.366 1.00 86.06 263 PHE A O 1
ATOM 2113 N N . GLU A 1 264 ? 15.939 12.087 -10.391 1.00 84.94 264 GLU A N 1
ATOM 2114 C CA . GLU A 1 264 ? 15.932 12.283 -8.932 1.00 84.94 264 GLU A CA 1
ATOM 2115 C C . GLU A 1 264 ? 15.297 11.083 -8.206 1.00 84.94 264 GLU A C 1
ATOM 2117 O O . GLU A 1 264 ? 15.857 10.581 -7.228 1.00 84.94 264 GLU A O 1
ATOM 2122 N N . CYS A 1 265 ? 14.168 10.582 -8.716 1.00 82.81 265 CYS A N 1
ATOM 2123 C CA . CYS A 1 265 ? 13.470 9.409 -8.188 1.00 82.81 265 CYS A CA 1
ATOM 2124 C C . CYS A 1 265 ? 14.348 8.153 -8.180 1.00 82.81 265 CYS A C 1
ATOM 2126 O O . CYS A 1 265 ? 14.495 7.494 -7.149 1.00 82.81 265 CYS A O 1
ATOM 2128 N N . LEU A 1 266 ? 14.969 7.839 -9.319 1.00 83.56 266 LEU A N 1
ATOM 2129 C CA . LEU A 1 266 ? 15.824 6.663 -9.471 1.00 83.56 266 LEU A CA 1
ATOM 2130 C C . LEU A 1 266 ? 17.040 6.719 -8.536 1.00 83.56 266 LEU A C 1
ATOM 2132 O O . LEU A 1 266 ? 17.439 5.693 -7.975 1.00 83.56 266 LEU A O 1
ATOM 2136 N N . ASN A 1 267 ? 17.609 7.906 -8.321 1.00 84.56 267 ASN A N 1
ATOM 2137 C CA . ASN A 1 267 ? 18.696 8.103 -7.364 1.00 84.56 267 ASN A CA 1
ATOM 2138 C C . ASN A 1 267 ? 18.225 7.952 -5.912 1.00 84.56 267 ASN A C 1
ATOM 2140 O O . ASN A 1 267 ? 18.923 7.335 -5.103 1.00 84.56 267 ASN A O 1
ATOM 2144 N N . LEU A 1 268 ? 17.038 8.469 -5.581 1.00 83.81 268 LEU A N 1
ATOM 2145 C CA . LEU A 1 268 ? 16.426 8.287 -4.266 1.00 83.81 268 LEU A CA 1
ATOM 2146 C C . LEU A 1 268 ? 16.17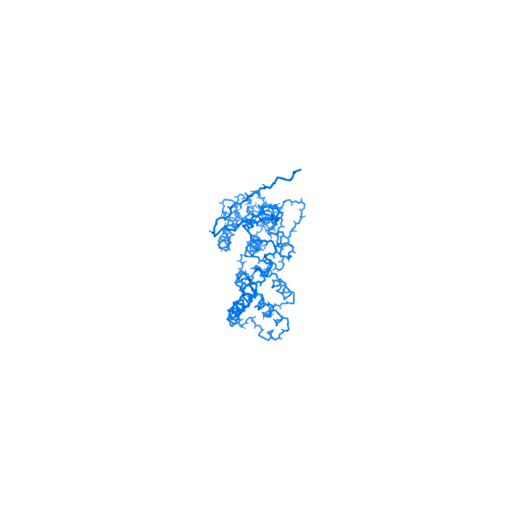4 6.801 -3.973 1.00 83.81 268 LEU A C 1
ATOM 2148 O O . LEU A 1 268 ? 16.513 6.334 -2.887 1.00 83.81 268 LEU A O 1
ATOM 2152 N N . TYR A 1 269 ? 15.676 6.042 -4.953 1.00 84.31 269 TYR A N 1
ATOM 2153 C CA . TYR A 1 269 ? 15.493 4.593 -4.842 1.00 84.31 269 TYR A CA 1
ATOM 2154 C C . TYR A 1 269 ? 16.809 3.886 -4.490 1.00 84.31 269 TYR A C 1
ATOM 2156 O O . TYR A 1 269 ? 16.882 3.162 -3.496 1.00 84.31 269 TYR A O 1
ATOM 2164 N N . ASN A 1 270 ? 17.878 4.158 -5.249 1.00 83.81 270 ASN A N 1
ATOM 2165 C CA . ASN A 1 270 ? 19.201 3.573 -5.000 1.00 83.81 270 ASN A CA 1
ATOM 2166 C C . ASN A 1 270 ? 19.725 3.908 -3.598 1.00 83.81 270 ASN A C 1
ATOM 2168 O O . ASN A 1 270 ? 20.281 3.041 -2.918 1.00 83.81 270 ASN A O 1
ATOM 2172 N N . LYS A 1 271 ? 19.519 5.153 -3.150 1.00 84.19 271 LYS A N 1
ATOM 2173 C CA . LYS A 1 271 ? 19.916 5.619 -1.818 1.00 84.19 271 LYS A CA 1
ATOM 2174 C C . LYS A 1 271 ? 19.177 4.869 -0.707 1.00 84.19 271 LYS A C 1
ATOM 2176 O O . LYS A 1 271 ? 19.817 4.453 0.258 1.00 84.19 271 LYS A O 1
ATOM 2181 N N . ILE A 1 272 ? 17.859 4.708 -0.828 1.00 82.62 272 ILE A N 1
ATOM 2182 C CA . ILE A 1 272 ? 17.027 4.065 0.199 1.00 82.62 272 ILE A CA 1
ATOM 2183 C C . ILE A 1 272 ? 17.344 2.575 0.273 1.00 82.62 272 ILE A C 1
ATOM 2185 O O . ILE A 1 272 ? 17.659 2.066 1.347 1.00 82.62 272 ILE A O 1
ATOM 2189 N N . PHE A 1 273 ? 17.298 1.877 -0.861 1.00 83.81 273 PHE A N 1
ATOM 2190 C CA . PHE A 1 273 ? 17.351 0.415 -0.886 1.00 83.81 273 PHE A CA 1
ATOM 2191 C C . PHE A 1 273 ? 18.764 -0.157 -0.968 1.00 83.81 273 PHE A C 1
ATOM 2193 O O . PHE A 1 273 ? 18.923 -1.377 -0.953 1.00 83.81 273 PHE A O 1
ATOM 2200 N N . LYS A 1 274 ? 19.797 0.700 -0.996 1.00 80.94 274 LYS A N 1
ATOM 2201 C CA . LYS A 1 274 ? 21.218 0.308 -1.000 1.00 80.94 274 LYS A CA 1
ATOM 2202 C C . LYS A 1 274 ? 21.532 -0.731 -2.076 1.00 80.94 274 LYS A C 1
ATOM 2204 O O . LYS A 1 274 ? 22.234 -1.704 -1.816 1.00 80.94 274 LYS A O 1
ATOM 2209 N N . HIS A 1 275 ? 20.985 -0.518 -3.267 1.00 72.56 275 HIS A N 1
ATOM 2210 C CA . HIS A 1 275 ? 21.096 -1.430 -4.403 1.00 72.56 275 HIS A CA 1
ATOM 2211 C C . HIS A 1 275 ? 20.448 -2.814 -4.221 1.00 72.56 275 HIS A C 1
ATOM 2213 O O . HIS A 1 275 ? 20.902 -3.788 -4.814 1.00 72.56 275 HIS A O 1
ATOM 2219 N N . ASN A 1 276 ? 19.390 -2.925 -3.419 1.00 80.69 276 ASN A N 1
ATOM 2220 C CA . ASN A 1 276 ? 18.508 -4.090 -3.460 1.00 80.69 276 ASN A CA 1
ATOM 2221 C C . ASN A 1 276 ? 17.323 -3.801 -4.377 1.00 80.69 276 ASN A C 1
ATOM 2223 O O . ASN A 1 276 ? 16.770 -2.700 -4.344 1.00 80.69 276 ASN A O 1
ATOM 2227 N N . HIS A 1 277 ? 16.913 -4.804 -5.149 1.00 82.81 277 HIS A N 1
ATOM 2228 C CA . HIS A 1 277 ? 15.638 -4.748 -5.845 1.00 82.81 277 HIS A CA 1
ATOM 2229 C C . HIS A 1 277 ? 14.514 -4.964 -4.831 1.00 82.81 277 HIS A C 1
ATOM 2231 O O . HIS A 1 277 ? 14.512 -5.941 -4.080 1.00 82.81 277 HIS A O 1
ATOM 2237 N N . VAL A 1 278 ? 13.570 -4.032 -4.798 1.00 86.44 278 VAL A N 1
ATOM 2238 C CA . VAL A 1 278 ? 12.417 -4.043 -3.901 1.00 86.44 278 VAL A CA 1
ATOM 2239 C C . VAL A 1 278 ? 11.165 -3.881 -4.725 1.00 86.44 278 VAL A C 1
ATOM 2241 O O . VAL A 1 278 ? 11.078 -2.937 -5.507 1.00 86.44 278 VAL A O 1
ATOM 2244 N N . SER A 1 279 ? 10.210 -4.778 -4.499 1.00 88.38 279 SER A N 1
ATOM 2245 C CA . SER A 1 279 ? 8.915 -4.764 -5.170 1.00 88.38 279 SER A CA 1
ATOM 2246 C C . SER A 1 279 ? 7.750 -4.885 -4.200 1.00 88.38 279 SER A C 1
ATOM 2248 O O . SER A 1 279 ? 7.920 -5.290 -3.046 1.00 88.38 279 SER A O 1
ATOM 2250 N N . LEU A 1 280 ? 6.553 -4.522 -4.657 1.00 91.38 280 LEU A N 1
ATOM 2251 C CA . LEU A 1 280 ? 5.331 -4.739 -3.885 1.00 91.38 280 LEU A CA 1
ATOM 2252 C C . LEU A 1 280 ? 4.928 -6.218 -3.898 1.00 91.38 280 LEU A C 1
ATOM 2254 O O . LEU A 1 280 ? 4.960 -6.886 -4.932 1.00 91.38 280 LEU A O 1
ATOM 2258 N N . SER A 1 281 ? 4.485 -6.727 -2.750 1.00 94.06 281 SER A N 1
ATOM 2259 C CA . SER A 1 281 ? 3.704 -7.964 -2.713 1.00 94.06 281 SER A CA 1
ATOM 2260 C C . SER A 1 281 ? 2.279 -7.715 -3.220 1.00 94.06 281 SER A C 1
ATOM 2262 O O . SER A 1 281 ? 1.862 -6.569 -3.390 1.00 94.06 281 SER A O 1
ATOM 2264 N N . PHE A 1 282 ? 1.475 -8.771 -3.386 1.00 93.00 282 PHE A N 1
ATOM 2265 C CA . PHE A 1 282 ? 0.048 -8.618 -3.704 1.00 93.00 282 PHE A CA 1
ATOM 2266 C C . PHE A 1 282 ? -0.706 -7.765 -2.670 1.00 93.00 282 PHE A C 1
ATOM 2268 O O . PHE A 1 282 ? -1.608 -7.012 -3.027 1.00 93.00 282 PHE A O 1
ATOM 2275 N N . ILE A 1 283 ? -0.312 -7.844 -1.394 1.00 95.00 283 ILE A N 1
ATOM 2276 C CA . ILE A 1 283 ? -0.895 -7.035 -0.316 1.00 95.00 283 ILE A CA 1
ATOM 2277 C C . ILE A 1 283 ? -0.487 -5.570 -0.493 1.00 95.00 283 ILE A C 1
ATOM 2279 O O . ILE A 1 283 ? -1.338 -4.683 -0.440 1.00 95.00 283 ILE A O 1
ATOM 2283 N N . GLY A 1 284 ? 0.803 -5.312 -0.735 1.00 93.94 284 GLY A N 1
ATOM 2284 C CA . GLY A 1 284 ? 1.303 -3.960 -0.981 1.00 93.94 284 GLY A CA 1
ATOM 2285 C C . GLY A 1 284 ? 0.667 -3.311 -2.207 1.00 93.94 284 GLY A C 1
ATOM 2286 O O . GLY A 1 284 ? 0.275 -2.148 -2.146 1.00 93.94 284 GLY A O 1
ATOM 2287 N N . ASP A 1 285 ? 0.486 -4.074 -3.284 1.00 91.12 285 ASP A N 1
ATOM 2288 C CA . ASP A 1 285 ? -0.175 -3.625 -4.509 1.00 91.12 285 ASP A CA 1
ATOM 2289 C C . ASP A 1 285 ? -1.654 -3.279 -4.272 1.00 91.12 285 ASP A C 1
ATOM 2291 O O . ASP A 1 285 ? -2.120 -2.225 -4.707 1.00 91.12 285 ASP A O 1
ATOM 2295 N N . ALA A 1 286 ? -2.386 -4.094 -3.505 1.00 92.19 286 ALA A N 1
ATOM 2296 C CA . ALA A 1 286 ? -3.769 -3.792 -3.134 1.00 92.19 286 ALA A CA 1
ATOM 2297 C C . ALA A 1 286 ? -3.887 -2.511 -2.288 1.00 92.19 286 ALA A C 1
ATOM 2299 O O . ALA A 1 286 ? -4.771 -1.687 -2.542 1.00 92.19 286 ALA A O 1
ATOM 2300 N N . ILE A 1 287 ? -2.980 -2.303 -1.325 1.00 93.19 287 ILE A N 1
ATOM 2301 C CA . ILE A 1 287 ? -2.923 -1.072 -0.517 1.00 93.19 287 ILE A CA 1
ATOM 2302 C C . ILE A 1 287 ? -2.602 0.135 -1.409 1.00 93.19 287 ILE A C 1
ATOM 2304 O O . ILE A 1 287 ? -3.286 1.155 -1.326 1.00 93.19 287 ILE A O 1
ATOM 2308 N N . MET A 1 288 ? -1.607 0.019 -2.295 1.00 90.94 288 MET A N 1
ATOM 2309 C CA . MET A 1 288 ? -1.229 1.082 -3.230 1.00 90.94 288 MET A CA 1
ATOM 2310 C C . MET A 1 288 ? -2.396 1.473 -4.146 1.00 90.94 288 MET A C 1
ATOM 2312 O O . MET A 1 288 ? -2.723 2.654 -4.258 1.00 90.94 288 MET A O 1
ATOM 2316 N N . LYS A 1 289 ? -3.039 0.497 -4.798 1.00 87.94 289 LYS A N 1
ATOM 2317 C CA . LYS A 1 289 ? -4.168 0.736 -5.712 1.00 87.94 289 LYS A CA 1
ATOM 2318 C C . LYS A 1 289 ? -5.351 1.377 -4.996 1.00 87.94 289 LYS A C 1
ATOM 2320 O O . LYS A 1 289 ? -5.958 2.304 -5.530 1.00 87.94 289 LYS A O 1
ATOM 2325 N N . SER A 1 290 ? -5.623 0.929 -3.772 1.00 89.25 290 SER A N 1
ATOM 2326 C CA . SER A 1 290 ? -6.645 1.531 -2.916 1.00 89.25 290 SER A CA 1
ATOM 2327 C C . SER A 1 290 ? -6.285 2.970 -2.551 1.00 89.25 290 SER A C 1
ATOM 2329 O O . SER A 1 290 ? -7.164 3.816 -2.510 1.00 89.25 290 SER A O 1
ATOM 2331 N N . TYR A 1 291 ? -5.007 3.295 -2.348 1.00 86.69 291 TYR A N 1
ATOM 2332 C CA . TYR A 1 291 ? -4.580 4.670 -2.069 1.00 86.69 291 TYR A CA 1
ATOM 2333 C C . TYR A 1 291 ? -4.687 5.602 -3.278 1.00 86.69 291 TYR A C 1
ATOM 2335 O O . TYR A 1 291 ? -4.941 6.798 -3.140 1.00 86.69 291 TYR A O 1
ATOM 2343 N N . LEU A 1 292 ? -4.498 5.061 -4.480 1.00 81.06 292 LEU A N 1
ATOM 2344 C CA . LEU A 1 292 ? -4.560 5.817 -5.727 1.00 81.06 292 LEU A CA 1
ATOM 2345 C C . LEU A 1 292 ? -5.984 6.019 -6.270 1.00 81.06 292 LEU A C 1
ATOM 2347 O O . LEU A 1 292 ? -6.128 6.671 -7.304 1.00 81.06 292 LEU A O 1
ATOM 2351 N N . ASN A 1 293 ? -7.023 5.531 -5.578 1.00 68.00 293 ASN A N 1
ATOM 2352 C CA . ASN A 1 293 ? -8.435 5.645 -5.973 1.00 68.00 293 ASN A CA 1
ATOM 2353 C C . ASN A 1 293 ? -8.701 5.189 -7.417 1.00 68.00 293 ASN A C 1
ATOM 2355 O O . ASN A 1 293 ? -9.289 5.928 -8.204 1.00 68.00 293 ASN A O 1
ATOM 2359 N N . GLY A 1 294 ? -8.227 4.002 -7.807 1.00 50.69 294 GLY A N 1
ATOM 2360 C CA . GLY A 1 294 ? -8.550 3.456 -9.130 1.00 50.69 294 GLY A CA 1
ATOM 2361 C C . GLY A 1 294 ? -8.068 4.309 -10.311 1.00 50.69 294 GLY A C 1
ATOM 2362 O O . GLY A 1 294 ? -8.485 4.051 -11.437 1.00 50.69 294 GLY A O 1
ATOM 2363 N N . GLN A 1 295 ? -7.171 5.287 -10.099 1.00 46.09 295 GLN A N 1
ATOM 2364 C CA . GLN A 1 295 ? -6.365 5.827 -11.187 1.00 46.09 295 GLN A CA 1
ATOM 2365 C C . GLN A 1 295 ? -5.526 4.665 -11.702 1.00 46.09 295 GLN A C 1
ATOM 2367 O O . GLN A 1 295 ? -4.472 4.342 -11.154 1.00 46.09 295 GLN A O 1
ATOM 2372 N N . SER A 1 296 ? -6.029 3.991 -12.731 1.00 40.06 296 SER A N 1
ATOM 2373 C CA . SER A 1 296 ? -5.213 3.149 -13.576 1.00 40.06 296 SER A CA 1
ATOM 2374 C C . SER A 1 296 ? -4.026 4.011 -13.990 1.00 40.06 296 SER A C 1
ATOM 2376 O O . SER A 1 296 ? -4.186 4.950 -14.770 1.00 40.06 296 SER A O 1
ATOM 2378 N N . LEU A 1 297 ? -2.840 3.717 -13.448 1.00 44.12 297 LEU A N 1
ATOM 2379 C CA . LEU A 1 297 ? -1.581 4.078 -14.088 1.00 44.12 297 LEU A CA 1
ATOM 2380 C C . LEU A 1 297 ? -1.518 3.274 -15.395 1.00 44.12 297 LEU A C 1
ATOM 2382 O O . LEU A 1 297 ? -0.780 2.305 -15.526 1.00 44.12 297 LEU A O 1
ATOM 2386 N N . SER A 1 298 ? -2.386 3.614 -16.341 1.00 33.81 298 SER A N 1
ATOM 2387 C CA . SER A 1 298 ? -2.287 3.187 -17.721 1.00 33.81 298 SER A CA 1
ATOM 2388 C C . SER A 1 298 ? -1.347 4.182 -18.388 1.00 33.81 298 SER A C 1
ATOM 2390 O O . SER A 1 298 ? -1.785 5.247 -18.828 1.00 33.81 298 SER A O 1
ATOM 2392 N N . ILE A 1 299 ? -0.053 3.865 -18.381 1.00 34.34 299 ILE A N 1
ATOM 2393 C CA . ILE A 1 299 ? 0.866 4.354 -19.416 1.00 34.34 299 ILE A CA 1
ATOM 2394 C C . ILE A 1 299 ? 0.866 3.321 -20.543 1.00 34.34 299 ILE A C 1
ATOM 2396 O O . ILE A 1 299 ? 0.790 2.111 -20.229 1.00 34.34 299 ILE A O 1
#

Foldseek 3Di:
DDDDDDDDDDPPDDDDDPPPDDDPDPPPDQDPVNVVVVVVVCCVVCVVVVVVVLQVQLVVQLVVLVVVLVVLCVVCVVFFQPVCCPPPLLVVLNVLLSVLSSNQRPFLPSLLSSLLSRLCRGPPDDPVSSVLSVLLSVCSSVDGLLLLLVLLLQALLLPLLDQP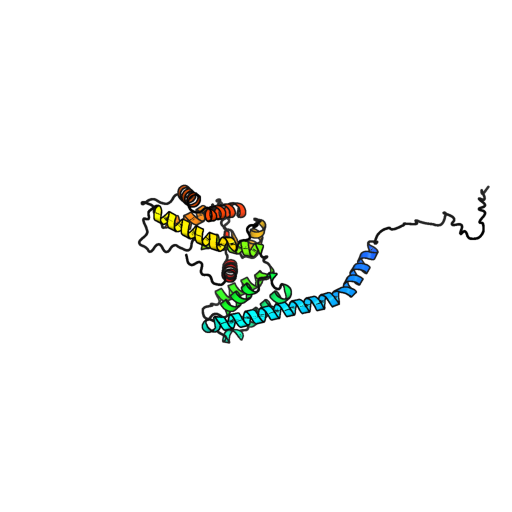CPPPPQQEDAPVVLLVSLLVSLVVLVVCVVVHDPVNPQALVSVVSCVVSVFKDWPVPVDQAQSLVSVCVRDQVRYDYRNHGDDSVNSLVSNVVRHVSVNVSSVVVCVRNVRIRMHGDSNSVSSNCSVVVNPPSPD

Radius of gyration: 32.2 Å; chains: 1; bounding box: 57×48×123 Å

Secondary structure (DSSP, 8-state):
----------TT-----TTS--------S--HHHHHHHHHHHHHHHHHHHHHHHHHHHHHHHHHHHHHHHHHHHHTTTTB-GGGGGSHHHHHHHHHHHHHHHHHGGGG-HHHHHHHHHHHHBTT--HHHHHHHHHHHTTGGG--HHHHHHHHHHHHHHHSS------TT-SEE-HHHHHHHHHHHHHHHHHHHTTS-TT----HHHHHHHHHTTSEEEE--SSPPPHHHHHHHHHTTT-EETTEEPPHHHHHHHHHHH-HHHHHHHHHHHHHHTT-EEEE-HHHHHHHHHHTTT-----